Protein AF-A0AAV2K4K3-F1 (afdb_monomer_lite)

pLDDT: mean 80.63, std 10.98, range [34.31, 91.88]

Secondary structure (DSSP, 8-state):
--EE--SEEEESSSEEEEEEEEEEESSSEEEEEEEEEEESS-EEEEEEEEEEESSSEEEEEEEEEEESSSEEEEEEEEEEESSSEEEEEEEEEEESSSEEEEEEEEEEESSSEEEEEEEEEEESSSEEEEEEEEEEESSSEEEEEEEEEEESSSEEEEEEEEEEESSSEEEEEEEEEEESSS-EEEEE-------

Structure (mmCIF, N/CA/C/O backbone):
data_AF-A0AAV2K4K3-F1
#
_entry.id   AF-A0AAV2K4K3-F1
#
loop_
_atom_site.group_PDB
_atom_site.id
_atom_site.type_symbol
_atom_site.label_atom_id
_atom_site.label_alt_id
_atom_site.label_comp_id
_atom_site.label_asym_id
_atom_site.label_entity_id
_atom_site.label_seq_id
_atom_site.pdbx_PDB_ins_code
_atom_site.Cartn_x
_atom_site.Cartn_y
_atom_site.Cartn_z
_atom_site.occupancy
_atom_site.B_iso_or_equiv
_atom_site.auth_seq_id
_atom_site.auth_comp_id
_atom_site.auth_asym_id
_atom_site.auth_atom_id
_atom_site.pdbx_PDB_model_num
ATOM 1 N N . MET A 1 1 ? 28.408 1.928 -20.985 1.00 45.19 1 MET A N 1
ATOM 2 C CA . MET A 1 1 ? 27.219 2.668 -20.496 1.00 45.19 1 MET A CA 1
ATOM 3 C C . MET A 1 1 ? 26.656 3.456 -21.662 1.00 45.19 1 MET A C 1
ATOM 5 O O . MET A 1 1 ? 27.449 4.043 -22.378 1.00 45.19 1 MET A O 1
ATOM 9 N N . LYS A 1 2 ? 25.340 3.437 -21.900 1.00 50.19 2 LYS A N 1
ATOM 10 C CA . LYS A 1 2 ? 24.716 4.281 -22.931 1.00 50.19 2 LYS A CA 1
ATOM 11 C C . LYS A 1 2 ? 24.011 5.439 -22.224 1.00 50.19 2 LYS A C 1
ATOM 13 O O . LYS A 1 2 ? 23.026 5.189 -21.531 1.00 50.19 2 LYS A O 1
ATOM 18 N N . HIS A 1 3 ? 24.560 6.646 -22.345 1.00 52.84 3 HIS A N 1
ATOM 19 C CA . HIS A 1 3 ? 23.847 7.883 -22.036 1.00 52.84 3 HIS A CA 1
ATOM 20 C C . HIS A 1 3 ? 23.012 8.229 -23.266 1.00 52.84 3 HIS A C 1
ATOM 22 O O . HIS A 1 3 ? 23.560 8.403 -24.350 1.00 52.84 3 HIS A O 1
ATOM 28 N N . CYS A 1 4 ? 21.696 8.262 -23.105 1.00 58.41 4 CYS A N 1
ATOM 29 C CA . CYS A 1 4 ? 20.768 8.667 -24.154 1.00 58.41 4 CYS A CA 1
ATOM 30 C C . CYS A 1 4 ? 20.036 9.916 -23.662 1.00 58.41 4 CYS A C 1
ATOM 32 O O . CYS A 1 4 ? 19.605 9.962 -22.506 1.00 58.41 4 CYS A O 1
ATOM 34 N N . SER A 1 5 ? 19.968 10.927 -24.524 1.00 58.75 5 SER A N 1
ATOM 35 C CA . SER A 1 5 ? 19.217 12.161 -24.307 1.00 58.75 5 SER A CA 1
ATOM 36 C C . SER A 1 5 ? 18.308 12.357 -25.512 1.00 58.75 5 SER A C 1
ATOM 38 O O . SER A 1 5 ? 18.627 13.103 -26.436 1.00 58.75 5 SER A O 1
ATOM 40 N N . GLU A 1 6 ? 17.191 11.638 -25.514 1.00 65.00 6 GLU A N 1
ATOM 41 C CA . GLU A 1 6 ? 16.165 11.716 -26.550 1.00 65.00 6 GLU A CA 1
ATOM 42 C C . GLU A 1 6 ? 14.841 12.223 -25.956 1.00 65.00 6 GLU A C 1
ATOM 44 O O . GLU A 1 6 ? 14.615 12.232 -24.743 1.00 65.00 6 GLU A O 1
ATOM 49 N N . ARG A 1 7 ? 13.937 12.711 -26.815 1.00 74.75 7 ARG A N 1
ATOM 50 C CA . ARG A 1 7 ? 12.579 13.077 -26.372 1.00 74.75 7 ARG A CA 1
ATOM 51 C C . ARG A 1 7 ? 11.762 11.836 -25.986 1.00 74.75 7 ARG A C 1
ATOM 53 O O . ARG A 1 7 ? 10.909 11.940 -25.102 1.00 74.75 7 ARG A O 1
ATOM 60 N N . HIS A 1 8 ? 12.023 10.713 -26.654 1.00 80.81 8 HIS A N 1
ATOM 61 C CA . HIS A 1 8 ? 11.354 9.431 -26.476 1.00 80.81 8 HIS A CA 1
ATOM 62 C C . HIS A 1 8 ? 12.359 8.291 -26.654 1.00 80.81 8 HIS A C 1
ATOM 64 O O . HIS A 1 8 ? 12.945 8.189 -27.727 1.00 80.81 8 HIS A O 1
ATOM 70 N N . LEU A 1 9 ? 12.465 7.395 -25.674 1.00 80.19 9 LEU A N 1
ATOM 71 C CA . LEU A 1 9 ? 13.284 6.187 -25.782 1.00 80.19 9 LEU A CA 1
ATOM 72 C C . LEU A 1 9 ? 12.469 4.935 -25.487 1.00 80.19 9 LEU A C 1
ATOM 74 O O . LEU A 1 9 ? 11.701 4.851 -24.525 1.00 80.19 9 LEU A O 1
ATOM 78 N N . GLN A 1 10 ? 12.723 3.901 -26.282 1.00 81.62 10 GLN A N 1
ATOM 79 C CA . GLN A 1 10 ? 12.227 2.555 -26.042 1.00 81.62 10 GLN A CA 1
ATOM 80 C C . GLN A 1 10 ? 13.405 1.618 -25.777 1.00 81.62 10 GLN A C 1
ATOM 82 O O . GLN A 1 10 ? 14.411 1.610 -26.486 1.00 81.62 10 GLN A O 1
ATOM 87 N N . ALA A 1 11 ? 13.317 0.836 -24.703 1.00 74.50 11 ALA A N 1
ATOM 88 C CA . ALA A 1 11 ? 14.375 -0.089 -24.320 1.00 74.50 11 ALA A CA 1
ATOM 89 C C . ALA A 1 11 ? 13.808 -1.432 -23.864 1.00 74.50 11 ALA A C 1
ATOM 91 O O . ALA A 1 11 ? 13.100 -1.515 -22.860 1.00 74.50 11 ALA A O 1
ATOM 92 N N . THR A 1 12 ? 14.199 -2.498 -24.551 1.00 76.56 12 THR A N 1
ATOM 93 C CA . THR A 1 12 ? 13.748 -3.856 -24.229 1.00 76.56 12 THR A CA 1
ATOM 94 C C . THR A 1 12 ? 14.465 -4.417 -22.999 1.00 76.56 12 THR A C 1
ATOM 96 O O . THR A 1 12 ? 13.818 -4.919 -22.085 1.00 76.56 12 THR A O 1
ATOM 99 N N . ALA A 1 13 ? 15.791 -4.277 -22.917 1.00 71.62 13 ALA A N 1
ATOM 100 C CA . ALA A 1 13 ? 16.584 -4.776 -21.795 1.00 71.62 13 ALA A CA 1
ATOM 101 C C . ALA A 1 13 ? 17.820 -3.902 -21.522 1.00 71.62 13 ALA A C 1
ATOM 103 O O . ALA A 1 13 ? 18.285 -3.165 -22.395 1.00 71.62 13 ALA A O 1
ATOM 104 N N . GLY A 1 14 ? 18.369 -4.008 -20.308 1.00 68.38 14 GLY A N 1
ATOM 105 C CA . GLY A 1 14 ? 19.714 -3.526 -19.979 1.00 68.38 14 GLY A CA 1
ATOM 106 C C . GLY A 1 14 ? 19.809 -2.609 -18.759 1.00 68.38 14 GLY A C 1
ATOM 107 O O . GLY A 1 14 ? 18.827 -2.326 -18.071 1.00 68.38 14 GLY A O 1
ATOM 108 N N . ARG A 1 15 ? 21.037 -2.154 -18.484 1.00 66.00 15 ARG A N 1
ATOM 109 C CA . ARG A 1 15 ? 21.336 -1.125 -17.480 1.00 66.00 15 ARG A CA 1
ATOM 110 C C . ARG A 1 15 ? 21.478 0.223 -18.175 1.00 66.00 15 ARG A C 1
ATOM 112 O O . ARG A 1 15 ? 22.314 0.343 -19.070 1.00 66.00 15 ARG A O 1
ATOM 119 N N . LYS A 1 16 ? 20.678 1.219 -17.791 1.00 68.94 16 LYS A N 1
ATOM 120 C CA . LYS A 1 16 ? 20.716 2.550 -18.419 1.00 68.94 16 LYS A CA 1
ATOM 121 C C . LYS A 1 16 ? 20.683 3.682 -17.395 1.00 68.94 16 LYS A C 1
ATOM 123 O O . LYS A 1 16 ? 20.050 3.541 -16.345 1.00 68.94 16 LYS A O 1
ATOM 128 N N . HIS A 1 17 ? 21.348 4.780 -17.756 1.00 74.38 17 HIS A N 1
ATOM 129 C CA . HIS A 1 17 ? 21.209 6.083 -17.123 1.00 74.38 17 HIS A CA 1
ATOM 130 C C . HIS A 1 17 ? 20.621 7.049 -18.156 1.00 74.38 17 HIS A C 1
ATOM 132 O O . HIS A 1 17 ? 21.251 7.290 -19.186 1.00 74.38 17 HIS A O 1
ATOM 138 N N . CYS A 1 18 ? 19.408 7.544 -17.919 1.00 70.06 18 CYS A N 1
ATOM 139 C CA . CYS A 1 18 ? 18.644 8.315 -18.906 1.00 70.06 18 CYS A CA 1
ATOM 140 C C . CYS A 1 18 ? 18.082 9.596 -18.282 1.00 70.06 18 CYS A C 1
ATOM 142 O O . CYS A 1 18 ? 17.710 9.608 -17.106 1.00 70.06 18 CYS A O 1
ATOM 144 N N . SER A 1 19 ? 18.017 10.659 -19.081 1.00 77.94 19 SER A N 1
ATOM 145 C CA . SER A 1 19 ? 17.295 11.888 -18.751 1.00 77.94 19 SER A CA 1
ATOM 146 C C . SER A 1 19 ? 16.459 12.278 -19.957 1.00 77.94 19 SER A C 1
ATOM 148 O O . SER A 1 19 ? 16.986 12.819 -20.925 1.00 77.94 19 SER A O 1
ATOM 150 N N . GLU A 1 20 ? 15.167 11.969 -19.912 1.00 78.06 20 GLU A N 1
ATOM 151 C CA . GLU A 1 20 ? 14.284 12.073 -21.072 1.00 78.06 20 GLU A CA 1
ATOM 152 C C . GLU A 1 20 ? 12.890 12.577 -20.708 1.00 78.06 20 GLU A C 1
ATOM 154 O O . GLU A 1 20 ? 12.475 12.605 -19.548 1.00 78.06 20 GLU A O 1
ATOM 159 N N . ARG A 1 21 ? 12.112 12.980 -21.717 1.00 81.56 21 ARG A N 1
ATOM 160 C CA . ARG A 1 21 ? 10.711 13.341 -21.476 1.00 81.56 21 ARG A CA 1
ATOM 161 C C . ARG A 1 21 ? 9.847 12.089 -21.291 1.00 81.56 21 ARG A C 1
ATOM 163 O O . ARG A 1 21 ? 8.989 12.093 -20.405 1.00 81.56 21 ARG A O 1
ATOM 170 N N . HIS A 1 22 ? 10.072 11.053 -22.100 1.00 83.38 22 HIS A N 1
ATOM 171 C CA . HIS A 1 22 ? 9.290 9.819 -22.097 1.00 83.38 22 HIS A CA 1
ATOM 172 C C . HIS A 1 22 ? 10.174 8.585 -22.297 1.00 83.38 22 HIS A C 1
ATOM 174 O O . HIS A 1 22 ? 10.884 8.498 -23.294 1.00 83.38 22 HIS A O 1
ATOM 180 N N . LEU A 1 23 ? 10.046 7.588 -21.424 1.00 82.00 23 LEU A N 1
ATOM 181 C CA . LEU A 1 23 ? 10.745 6.311 -21.565 1.00 82.00 23 LEU A CA 1
ATOM 182 C C . LEU A 1 23 ? 9.777 5.137 -21.434 1.00 82.00 23 LEU A C 1
ATOM 184 O O . LEU A 1 23 ? 8.951 5.069 -20.519 1.00 82.00 23 LEU A O 1
ATOM 188 N N . GLN A 1 24 ? 9.961 4.147 -22.303 1.00 84.75 24 GLN A N 1
ATOM 189 C CA . GLN A 1 24 ? 9.309 2.848 -22.201 1.00 84.75 24 GLN A CA 1
ATOM 190 C C . GLN A 1 24 ? 10.349 1.742 -22.020 1.00 84.75 24 GLN A C 1
ATOM 192 O O . GLN A 1 24 ? 11.363 1.672 -22.721 1.00 84.75 24 GLN A O 1
ATOM 197 N N . ALA A 1 25 ? 10.119 0.872 -21.037 1.00 80.19 25 ALA A N 1
ATOM 198 C CA . ALA A 1 25 ? 11.090 -0.131 -20.623 1.00 80.19 25 ALA A CA 1
ATOM 199 C C . ALA A 1 25 ? 10.472 -1.502 -20.350 1.00 80.19 25 ALA A C 1
ATOM 201 O O . ALA A 1 25 ? 9.624 -1.631 -19.471 1.00 80.19 25 ALA A O 1
ATOM 202 N N . THR A 1 26 ? 10.966 -2.557 -20.987 1.00 81.56 26 THR A N 1
ATOM 203 C CA . THR A 1 26 ? 10.448 -3.903 -20.696 1.00 81.56 26 THR A CA 1
ATOM 204 C C . THR A 1 26 ? 11.146 -4.524 -19.483 1.00 81.56 26 THR A C 1
ATOM 206 O O . THR A 1 26 ? 10.473 -4.905 -18.526 1.00 81.56 26 THR A O 1
ATOM 209 N N . ALA A 1 27 ? 12.482 -4.567 -19.464 1.00 74.12 27 ALA A N 1
ATOM 210 C CA . ALA A 1 27 ? 13.254 -5.160 -18.371 1.00 74.12 27 ALA A CA 1
ATOM 211 C C . ALA A 1 27 ? 14.555 -4.395 -18.065 1.00 74.12 27 ALA A C 1
ATOM 213 O O . ALA A 1 27 ? 15.133 -3.747 -18.939 1.00 74.12 27 ALA A O 1
ATOM 214 N N . GLY A 1 28 ? 15.057 -4.505 -16.829 1.00 73.75 28 GLY A N 1
ATOM 215 C CA . GLY A 1 28 ? 16.434 -4.118 -16.491 1.00 73.75 28 GLY A CA 1
ATOM 216 C C . GLY A 1 28 ? 16.608 -3.340 -15.188 1.00 73.75 28 GLY A C 1
ATOM 217 O O . GLY A 1 28 ? 15.694 -3.248 -14.366 1.00 73.75 28 GLY A O 1
ATOM 218 N N . MET A 1 29 ? 17.812 -2.791 -14.992 1.00 66.56 29 MET A N 1
ATOM 219 C CA . MET A 1 29 ? 18.088 -1.852 -13.901 1.00 66.56 29 MET A CA 1
ATOM 220 C C . MET A 1 29 ? 18.221 -0.439 -14.447 1.00 66.56 29 MET A C 1
ATOM 222 O O . MET A 1 29 ? 18.995 -0.218 -15.377 1.00 66.56 29 MET A O 1
ATOM 226 N N . LYS A 1 30 ? 17.499 0.523 -13.876 1.00 71.44 30 LYS A N 1
ATOM 227 C CA . LYS A 1 30 ? 17.512 1.898 -14.388 1.00 71.44 30 LYS A CA 1
ATOM 228 C C . LYS A 1 30 ? 17.765 2.923 -13.302 1.00 71.44 30 LYS A C 1
ATOM 230 O O . LYS A 1 30 ? 17.221 2.798 -12.204 1.00 71.44 30 LYS A O 1
ATOM 235 N N . HIS A 1 31 ? 18.563 3.922 -13.668 1.00 79.06 31 HIS A N 1
ATOM 236 C CA . HIS A 1 31 ? 18.661 5.187 -12.964 1.00 79.06 31 HIS A CA 1
ATOM 237 C C . HIS A 1 31 ? 18.180 6.290 -13.914 1.00 79.06 31 HIS A C 1
ATOM 239 O O . HIS A 1 31 ? 18.793 6.502 -14.959 1.00 79.06 31 HIS A O 1
ATOM 245 N N . CYS A 1 32 ? 17.043 6.917 -13.631 1.00 76.12 32 CYS A N 1
ATOM 246 C CA . CYS A 1 32 ? 16.413 7.836 -14.581 1.00 76.12 32 CYS A CA 1
ATOM 247 C C . CYS A 1 32 ? 15.782 9.056 -13.912 1.00 76.12 32 CYS A C 1
ATOM 249 O O . CYS A 1 32 ? 15.331 9.000 -12.766 1.00 76.12 32 CYS A O 1
ATOM 251 N N . SER A 1 33 ? 15.779 10.163 -14.654 1.00 81.50 33 SER A N 1
ATOM 252 C CA . SER A 1 33 ? 15.092 11.405 -14.301 1.00 81.50 33 SER A CA 1
ATOM 253 C C . SER A 1 33 ? 14.226 11.830 -15.477 1.00 81.50 33 SER A C 1
ATOM 255 O O . SER A 1 33 ? 14.746 12.291 -16.492 1.00 81.50 33 SER A O 1
ATOM 257 N N . GLU A 1 34 ? 12.915 11.617 -15.378 1.00 81.75 34 GLU A N 1
ATOM 258 C CA . GLU A 1 34 ? 12.023 11.703 -16.538 1.00 81.75 34 GLU A CA 1
ATOM 259 C C . GLU A 1 34 ? 10.673 12.331 -16.206 1.00 81.75 34 GLU A C 1
ATOM 261 O O . GLU A 1 34 ? 10.210 12.336 -15.065 1.00 81.75 34 GLU A O 1
ATOM 266 N N . ARG A 1 35 ? 9.978 12.865 -17.216 1.00 83.94 35 ARG A N 1
ATOM 267 C CA . ARG A 1 35 ? 8.596 13.315 -16.990 1.00 83.94 35 ARG A CA 1
ATOM 268 C C . ARG A 1 35 ? 7.643 12.118 -16.899 1.00 83.94 35 ARG A C 1
ATOM 270 O O . ARG A 1 35 ? 6.761 12.130 -16.039 1.00 83.94 35 ARG A O 1
ATOM 277 N N . HIS A 1 36 ? 7.814 11.119 -17.764 1.00 85.56 36 HIS A N 1
ATOM 278 C CA . HIS A 1 36 ? 6.967 9.929 -17.817 1.00 85.56 36 HIS A CA 1
ATOM 279 C C . HIS A 1 36 ? 7.787 8.658 -18.058 1.00 85.56 36 HIS A C 1
ATOM 281 O O . HIS A 1 36 ? 8.453 8.556 -19.088 1.00 85.56 36 HIS A O 1
ATOM 287 N N . LEU A 1 37 ? 7.632 7.661 -17.187 1.00 84.88 37 LEU A N 1
ATOM 288 C CA . LEU A 1 37 ? 8.189 6.324 -17.386 1.00 84.88 37 LEU A CA 1
ATOM 289 C C . LEU A 1 37 ? 7.093 5.265 -17.340 1.00 84.88 37 LEU A C 1
ATOM 291 O O . LEU A 1 37 ? 6.289 5.190 -16.408 1.00 84.88 37 LEU A O 1
ATOM 295 N N . GLN A 1 38 ? 7.139 4.356 -18.304 1.00 86.88 38 GLN A N 1
ATOM 296 C CA . GLN A 1 38 ? 6.403 3.102 -18.264 1.00 86.88 38 GLN A CA 1
ATOM 297 C C . GLN A 1 38 ? 7.383 1.935 -18.202 1.00 86.88 38 GLN A C 1
ATOM 299 O O . GLN A 1 38 ? 8.324 1.855 -18.995 1.00 86.88 38 GLN A O 1
ATOM 304 N N . ALA A 1 39 ? 7.175 0.997 -17.272 1.00 83.31 39 ALA A N 1
ATOM 305 C CA . ALA A 1 39 ? 7.922 -0.252 -17.324 1.00 83.31 39 ALA A CA 1
ATOM 306 C C . ALA A 1 39 ? 7.198 -1.513 -16.901 1.00 83.31 39 ALA A C 1
ATOM 308 O O . ALA A 1 39 ? 6.335 -1.511 -16.031 1.00 83.31 39 ALA A O 1
ATOM 309 N N . THR A 1 40 ? 7.667 -2.627 -17.440 1.00 84.69 40 THR A N 1
ATOM 310 C CA . THR A 1 40 ? 7.094 -3.935 -17.141 1.00 84.69 40 THR A CA 1
ATOM 311 C C . THR A 1 40 ? 7.786 -4.587 -15.946 1.00 84.69 40 THR A C 1
ATOM 313 O O . THR A 1 40 ? 7.120 -4.900 -14.962 1.00 84.69 40 THR A O 1
ATOM 316 N N . ALA A 1 41 ? 9.112 -4.739 -15.968 1.00 78.88 41 ALA A N 1
ATOM 317 C CA . ALA A 1 41 ? 9.858 -5.415 -14.906 1.00 78.88 41 ALA A CA 1
ATOM 318 C C . ALA A 1 41 ? 11.213 -4.753 -14.615 1.00 78.88 41 ALA A C 1
ATOM 320 O O . ALA A 1 41 ? 11.834 -4.160 -15.497 1.00 78.88 41 ALA A O 1
ATOM 321 N N . GLY A 1 42 ? 11.711 -4.886 -13.381 1.00 78.88 42 GLY A N 1
ATOM 322 C CA . GLY A 1 42 ? 13.105 -4.550 -13.073 1.00 78.88 42 GLY A CA 1
ATOM 323 C C . GLY A 1 42 ? 13.379 -3.969 -11.690 1.00 78.88 42 GLY A C 1
ATOM 324 O O . GLY A 1 42 ? 12.529 -3.978 -10.797 1.00 78.88 42 GLY A O 1
ATOM 325 N N . ARG A 1 43 ? 14.603 -3.460 -11.519 1.00 75.19 43 ARG A N 1
ATOM 326 C CA . ARG A 1 43 ? 15.011 -2.668 -10.350 1.00 75.19 43 ARG A CA 1
ATOM 327 C C . ARG A 1 43 ? 15.180 -1.215 -10.769 1.00 75.19 43 ARG A C 1
ATOM 329 O O . ARG A 1 43 ? 15.843 -0.946 -11.767 1.00 75.19 43 ARG A O 1
ATOM 336 N N . LYS A 1 44 ? 14.593 -0.277 -10.035 1.00 76.00 44 LYS A N 1
ATOM 337 C CA . LYS A 1 44 ? 14.607 1.132 -10.436 1.00 76.00 44 LYS A CA 1
ATOM 338 C C . LYS A 1 44 ? 15.015 2.061 -9.315 1.00 76.00 44 LYS A C 1
ATOM 340 O O . LYS A 1 44 ? 14.575 1.873 -8.181 1.00 76.00 44 LYS A O 1
ATOM 345 N N . HIS A 1 45 ? 15.791 3.067 -9.694 1.00 82.88 45 HIS A N 1
ATOM 346 C CA . HIS A 1 45 ? 16.034 4.267 -8.920 1.00 82.88 45 HIS A CA 1
ATOM 347 C C . HIS A 1 45 ? 15.648 5.476 -9.781 1.00 82.88 45 HIS A C 1
ATOM 349 O O . HIS A 1 45 ? 16.324 5.759 -10.768 1.00 82.88 45 HIS A O 1
ATOM 355 N N . CYS A 1 46 ? 14.529 6.132 -9.487 1.00 80.25 46 CYS A N 1
ATOM 356 C CA . CYS A 1 46 ? 13.976 7.147 -10.385 1.00 80.25 46 CYS A CA 1
ATOM 357 C C . CYS A 1 46 ? 13.416 8.379 -9.674 1.00 80.25 46 CYS A C 1
ATOM 359 O O . CYS A 1 46 ? 12.945 8.304 -8.538 1.00 80.25 46 CYS A O 1
ATOM 361 N N . SER A 1 47 ? 13.483 9.514 -10.371 1.00 84.62 47 SER A N 1
ATOM 362 C CA . SER A 1 47 ? 12.850 10.776 -9.982 1.00 84.62 47 SER A CA 1
ATOM 363 C C . SER A 1 47 ? 11.981 11.262 -11.132 1.00 84.62 47 SER A C 1
ATOM 365 O O . SER A 1 47 ? 12.499 11.655 -12.179 1.00 84.62 47 SER A O 1
ATOM 367 N N . GLU A 1 48 ? 10.660 11.160 -10.984 1.00 84.56 48 GLU A N 1
ATOM 368 C CA . GLU A 1 48 ? 9.748 11.315 -12.118 1.00 84.56 48 GLU A CA 1
ATOM 369 C C . GLU A 1 48 ? 8.460 12.046 -11.769 1.00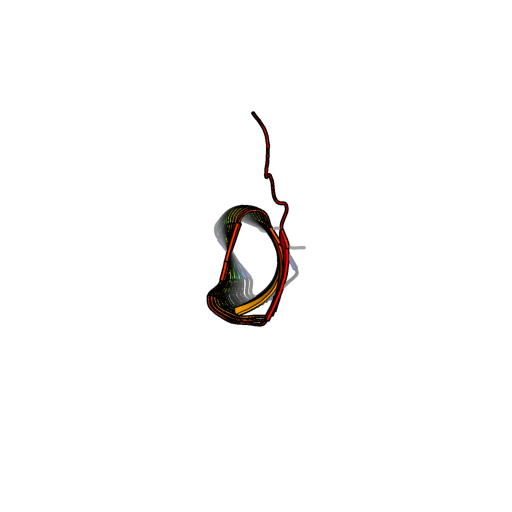 84.56 48 GLU A C 1
ATOM 371 O O . GLU A 1 48 ? 7.974 12.034 -10.640 1.00 84.56 48 GLU A O 1
ATOM 376 N N . ARG A 1 49 ? 7.828 12.677 -12.762 1.00 86.06 49 ARG A N 1
ATOM 377 C CA . ARG A 1 49 ? 6.482 13.221 -12.532 1.00 86.06 49 ARG A CA 1
ATOM 378 C C . ARG A 1 49 ? 5.439 12.099 -12.500 1.00 86.06 49 ARG A C 1
ATOM 380 O O . ARG A 1 49 ? 4.528 12.155 -11.672 1.00 86.06 49 ARG A O 1
ATOM 387 N N . HIS A 1 50 ? 5.559 11.118 -13.392 1.00 88.31 50 HIS A N 1
ATOM 388 C CA . HIS A 1 50 ? 4.625 10.003 -13.517 1.00 88.31 50 HIS A CA 1
ATOM 389 C C . HIS A 1 50 ? 5.357 8.690 -13.812 1.00 88.31 50 HIS A C 1
ATO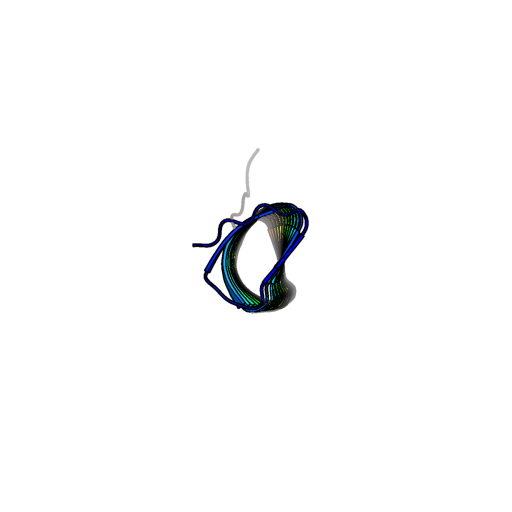M 391 O O . HIS A 1 50 ? 5.981 8.574 -14.867 1.00 88.31 50 HIS A O 1
ATOM 397 N N . LEU A 1 51 ? 5.173 7.683 -12.956 1.00 87.25 51 LEU A N 1
ATOM 398 C CA . LEU A 1 51 ? 5.630 6.317 -13.210 1.00 87.25 51 LEU A CA 1
ATOM 399 C C . LEU A 1 51 ? 4.456 5.347 -13.246 1.00 87.25 51 LEU A C 1
ATOM 401 O O . LEU A 1 51 ? 3.629 5.270 -12.334 1.00 87.25 51 LEU A O 1
ATOM 405 N N . GLN A 1 52 ? 4.469 4.486 -14.253 1.00 89.00 52 GLN A N 1
ATOM 406 C CA . GLN A 1 52 ? 3.680 3.267 -14.280 1.00 89.00 52 GLN A CA 1
ATOM 407 C C . GLN A 1 52 ? 4.628 2.071 -14.280 1.00 89.00 52 GLN A C 1
ATOM 409 O O . GLN A 1 52 ? 5.543 1.993 -15.104 1.00 89.00 52 GLN A O 1
ATOM 414 N N . ALA A 1 53 ? 4.440 1.106 -13.369 1.00 85.31 53 ALA A N 1
ATOM 415 C CA . ALA A 1 53 ? 5.066 -0.193 -13.604 1.00 85.31 53 ALA A CA 1
ATOM 416 C C . ALA A 1 53 ? 4.316 -1.422 -13.124 1.00 85.31 53 ALA A C 1
ATOM 418 O O . ALA A 1 53 ? 3.633 -1.406 -12.105 1.00 85.31 53 ALA A O 1
ATOM 419 N N . THR A 1 54 ? 4.561 -2.529 -13.807 1.00 87.25 54 THR A N 1
ATOM 420 C CA . THR A 1 54 ? 3.887 -3.792 -13.523 1.00 87.25 54 THR A CA 1
ATOM 421 C C . THR A 1 54 ? 4.548 -4.546 -12.369 1.00 87.25 54 THR A C 1
ATOM 423 O O . THR A 1 54 ? 3.868 -4.880 -11.401 1.00 87.25 54 THR A O 1
ATOM 426 N N . ALA A 1 55 ? 5.863 -4.769 -12.409 1.00 82.31 55 ALA A N 1
ATOM 427 C CA . ALA A 1 55 ? 6.570 -5.570 -11.410 1.00 82.31 55 ALA A CA 1
ATOM 428 C C . ALA A 1 55 ? 7.963 -5.021 -11.071 1.00 82.31 55 ALA A C 1
ATOM 430 O O . ALA A 1 55 ? 8.613 -4.370 -11.891 1.00 82.31 55 ALA A O 1
ATOM 431 N N . GLY A 1 56 ? 8.452 -5.331 -9.864 1.00 80.94 56 GLY A N 1
ATOM 432 C CA . GLY A 1 56 ? 9.868 -5.168 -9.527 1.00 80.94 56 GLY A CA 1
ATOM 433 C C . GLY A 1 56 ? 10.179 -4.567 -8.158 1.00 80.94 56 GLY A C 1
ATOM 434 O O . GLY A 1 56 ? 9.336 -4.522 -7.259 1.00 80.94 56 GLY A O 1
ATOM 435 N N . MET A 1 57 ? 11.427 -4.124 -8.004 1.00 75.38 57 MET A N 1
ATOM 436 C CA . MET A 1 57 ? 11.886 -3.351 -6.848 1.00 75.38 57 MET A CA 1
ATOM 437 C C . MET A 1 57 ? 12.061 -1.891 -7.243 1.00 75.38 57 MET A C 1
ATOM 439 O O . MET A 1 57 ? 12.687 -1.602 -8.262 1.00 75.38 57 MET A O 1
ATOM 443 N N . LYS A 1 58 ? 11.535 -0.976 -6.433 1.00 78.38 58 LYS A N 1
ATOM 444 C CA . LYS A 1 58 ? 11.589 0.455 -6.734 1.00 78.38 58 LYS A CA 1
ATOM 445 C C . LYS A 1 58 ? 12.086 1.266 -5.554 1.00 78.38 58 LYS A C 1
ATOM 447 O O . LYS A 1 58 ? 11.629 1.048 -4.431 1.00 78.38 58 LYS A O 1
ATOM 452 N N . HIS A 1 59 ? 12.962 2.209 -5.865 1.00 85.12 59 HIS A N 1
ATOM 453 C CA . HIS A 1 59 ? 13.288 3.355 -5.043 1.00 85.12 59 HIS A CA 1
ATOM 454 C C . HIS A 1 59 ? 12.949 4.612 -5.848 1.00 85.12 59 HIS A C 1
ATOM 456 O O . HIS A 1 59 ? 13.587 4.862 -6.870 1.00 85.12 59 HIS A O 1
ATOM 462 N N . CYS A 1 60 ? 11.904 5.344 -5.471 1.00 82.56 60 CYS A N 1
ATOM 463 C CA . CYS A 1 60 ? 11.400 6.429 -6.313 1.00 82.56 60 CYS A CA 1
ATOM 464 C C . CYS A 1 60 ? 10.919 7.658 -5.541 1.00 82.56 60 CYS A C 1
ATOM 466 O O . CYS A 1 60 ? 10.440 7.556 -4.410 1.00 82.56 60 CYS A O 1
ATOM 468 N N . SER A 1 61 ? 11.070 8.820 -6.176 1.00 86.88 61 SER A N 1
ATOM 469 C CA . SER A 1 61 ? 10.514 10.099 -5.730 1.00 86.88 61 SER A CA 1
ATOM 470 C C . SER A 1 61 ? 9.660 10.675 -6.847 1.00 86.88 61 SER A C 1
ATOM 472 O O . SER A 1 61 ? 10.186 11.034 -7.903 1.00 86.88 61 SER A O 1
ATOM 474 N N . GLU A 1 62 ? 8.338 10.683 -6.665 1.00 87.44 62 GLU A N 1
ATOM 475 C CA . GLU A 1 62 ? 7.426 10.944 -7.779 1.00 87.44 62 GLU A CA 1
ATOM 476 C C . GLU A 1 62 ? 6.179 11.726 -7.394 1.00 87.44 62 GLU A C 1
ATOM 478 O O . GLU A 1 62 ? 5.679 11.671 -6.274 1.00 87.44 62 GLU A O 1
ATOM 483 N N . ARG A 1 63 ? 5.588 12.447 -8.351 1.00 87.75 63 ARG A N 1
ATOM 484 C CA . ARG A 1 63 ? 4.274 13.053 -8.091 1.00 87.75 63 ARG A CA 1
ATOM 485 C C . ARG A 1 63 ? 3.169 11.993 -8.108 1.00 87.75 63 ARG A C 1
ATOM 487 O O . ARG A 1 63 ? 2.256 12.067 -7.283 1.00 87.75 63 ARG A O 1
ATOM 494 N N . HIS A 1 64 ? 3.235 11.048 -9.043 1.00 90.06 64 HIS A N 1
ATOM 495 C CA . HIS A 1 64 ? 2.235 9.999 -9.215 1.00 90.06 64 HIS A CA 1
ATOM 496 C C . HIS A 1 64 ? 2.880 8.659 -9.572 1.00 90.06 64 HIS A C 1
ATOM 498 O O . HIS A 1 64 ? 3.504 8.553 -10.629 1.00 90.06 64 HIS A O 1
ATOM 504 N N . LEU A 1 65 ? 2.608 7.630 -8.768 1.00 89.12 65 LEU A N 1
ATOM 505 C CA . LEU A 1 65 ? 2.982 6.253 -9.070 1.00 89.12 65 LEU A CA 1
ATOM 506 C C . LEU A 1 65 ? 1.756 5.355 -9.184 1.00 89.12 65 LEU A C 1
ATOM 508 O O . LEU A 1 65 ? 0.912 5.273 -8.287 1.00 89.12 65 LEU A O 1
ATOM 512 N N . GLN A 1 66 ? 1.738 4.555 -10.240 1.00 90.69 66 GLN A N 1
ATOM 513 C CA . GLN A 1 66 ? 0.890 3.380 -10.344 1.00 90.69 66 GLN A CA 1
ATOM 514 C C . GLN A 1 66 ? 1.760 2.124 -10.394 1.00 90.69 66 GLN A C 1
ATOM 516 O O . GLN A 1 66 ? 2.715 2.032 -11.176 1.00 90.69 66 GLN A O 1
ATOM 521 N N . ALA A 1 67 ? 1.456 1.120 -9.564 1.00 86.56 67 ALA A N 1
ATOM 522 C CA . ALA A 1 67 ? 2.040 -0.196 -9.798 1.00 86.56 67 ALA A CA 1
ATOM 523 C C . ALA A 1 67 ? 1.170 -1.395 -9.461 1.00 86.56 67 ALA A C 1
ATOM 525 O O . ALA A 1 67 ? 0.372 -1.371 -8.531 1.00 86.56 67 ALA A O 1
ATOM 526 N N . THR A 1 68 ? 1.431 -2.496 -10.149 1.00 88.88 68 THR A N 1
ATOM 527 C CA . THR A 1 68 ? 0.680 -3.732 -9.937 1.00 88.88 68 THR A CA 1
ATOM 528 C C . THR A 1 68 ? 1.283 -4.564 -8.807 1.00 88.88 68 THR A C 1
ATOM 530 O O . THR A 1 68 ? 0.587 -4.881 -7.845 1.00 88.88 68 THR A O 1
ATOM 533 N N . ALA A 1 69 ? 2.580 -4.872 -8.860 1.00 84.38 69 ALA A N 1
ATOM 534 C CA . ALA A 1 69 ? 3.237 -5.752 -7.897 1.00 84.38 69 ALA A CA 1
ATOM 535 C C . ALA A 1 69 ? 4.666 -5.306 -7.555 1.00 84.38 69 ALA A C 1
ATOM 537 O O . ALA A 1 69 ? 5.339 -4.639 -8.342 1.00 84.38 69 ALA A O 1
ATOM 538 N N . GLY A 1 70 ? 5.157 -5.724 -6.383 1.00 83.94 70 GLY A N 1
ATOM 539 C CA . GLY A 1 70 ? 6.584 -5.656 -6.061 1.00 83.94 70 GLY A CA 1
ATOM 540 C C . GLY A 1 70 ? 6.934 -5.158 -4.662 1.00 83.94 70 GLY A C 1
ATOM 541 O O . GLY A 1 70 ? 6.118 -5.174 -3.737 1.00 83.94 70 GLY A O 1
ATOM 542 N N . ARG A 1 71 ? 8.193 -4.741 -4.507 1.00 81.81 71 ARG A N 1
ATOM 543 C CA . ARG A 1 71 ? 8.708 -4.095 -3.293 1.00 81.81 71 ARG A CA 1
ATOM 544 C C . ARG A 1 71 ? 9.001 -2.634 -3.592 1.00 81.81 71 ARG A C 1
ATOM 546 O O . ARG A 1 71 ? 9.663 -2.340 -4.586 1.00 81.81 71 ARG A O 1
ATOM 553 N N . LYS A 1 72 ? 8.525 -1.735 -2.740 1.00 81.94 72 LYS A N 1
ATOM 554 C CA . LYS A 1 72 ? 8.661 -0.297 -2.959 1.00 81.94 72 LYS A CA 1
ATOM 555 C C . LYS A 1 72 ? 9.222 0.414 -1.746 1.00 81.94 72 LYS A C 1
ATOM 557 O O . LYS A 1 72 ? 8.789 0.136 -0.627 1.00 81.94 72 LYS A O 1
ATOM 562 N N . HIS A 1 73 ? 10.119 1.344 -2.027 1.00 87.25 73 HIS A N 1
ATOM 563 C CA . HIS A 1 73 ? 10.532 2.412 -1.142 1.00 87.25 73 HIS A CA 1
ATOM 564 C C . HIS A 1 73 ? 10.283 3.736 -1.872 1.00 87.25 73 HIS A C 1
ATOM 566 O O . HIS A 1 73 ? 10.953 4.006 -2.867 1.00 87.25 73 HIS A O 1
ATOM 572 N N . CYS A 1 74 ? 9.277 4.508 -1.466 1.00 85.00 74 CYS A N 1
ATOM 573 C CA . CYS A 1 74 ? 8.848 5.667 -2.248 1.00 85.00 74 CYS A CA 1
ATOM 574 C C . CYS A 1 74 ? 8.443 6.886 -1.417 1.00 85.00 74 CYS A C 1
ATOM 576 O O . CYS A 1 74 ? 7.979 6.762 -0.283 1.00 85.00 74 CYS A O 1
ATOM 578 N N . SER A 1 75 ? 8.636 8.065 -2.007 1.00 88.50 75 SER A N 1
ATOM 579 C CA . SER A 1 75 ? 8.157 9.350 -1.495 1.00 88.50 75 SER A CA 1
ATOM 580 C C . SER A 1 75 ? 7.332 10.026 -2.578 1.00 88.50 75 SER A C 1
ATOM 582 O O . SER A 1 75 ? 7.874 10.391 -3.625 1.00 88.50 75 SER A O 1
ATOM 584 N N . GLU A 1 76 ? 6.014 10.109 -2.385 1.00 88.88 76 GLU A N 1
ATOM 585 C CA . GLU A 1 76 ? 5.114 10.476 -3.479 1.00 88.88 76 GLU A CA 1
ATOM 586 C C . GLU A 1 76 ? 3.915 11.304 -3.047 1.00 88.88 76 GLU A C 1
ATOM 588 O O . GLU A 1 76 ? 3.415 11.211 -1.931 1.00 88.88 76 GLU A O 1
ATOM 593 N N . ARG A 1 77 ? 3.362 12.112 -3.955 1.00 88.94 77 ARG A N 1
ATOM 594 C CA . ARG A 1 77 ? 2.089 12.780 -3.640 1.00 88.94 77 ARG A CA 1
ATOM 595 C C . ARG A 1 77 ? 0.922 11.791 -3.693 1.00 88.94 77 ARG A C 1
ATOM 597 O O . ARG A 1 77 ? 0.025 11.872 -2.853 1.00 88.94 77 ARG A O 1
ATOM 604 N N . HIS A 1 78 ? 0.918 10.900 -4.680 1.00 91.19 78 HIS A N 1
ATOM 605 C CA . HIS A 1 78 ? -0.147 9.926 -4.892 1.00 91.19 78 HIS A CA 1
ATOM 606 C C . HIS A 1 78 ? 0.416 8.575 -5.328 1.00 91.19 78 HIS A C 1
ATOM 608 O O . HIS A 1 78 ? 1.025 8.490 -6.396 1.00 91.19 78 HIS A O 1
ATOM 614 N N . LEU A 1 79 ? 0.086 7.525 -4.579 1.00 90.38 79 LEU A N 1
ATOM 615 C CA . LEU A 1 79 ? 0.381 6.150 -4.958 1.00 90.38 79 LEU A CA 1
ATOM 616 C C . LEU A 1 79 ? -0.891 5.319 -5.077 1.00 90.38 79 LEU A C 1
ATOM 618 O O . LEU A 1 79 ? -1.697 5.201 -4.151 1.00 90.38 79 LEU A O 1
ATOM 622 N N . GLN A 1 80 ? -0.985 4.600 -6.186 1.00 91.69 80 GLN A N 1
ATOM 623 C CA . GLN A 1 80 ? -1.890 3.474 -6.342 1.00 91.69 80 GLN A CA 1
ATOM 624 C C . GLN A 1 80 ? -1.076 2.190 -6.491 1.00 91.69 80 GLN A C 1
ATOM 626 O O . GLN A 1 80 ? -0.179 2.091 -7.336 1.00 91.69 80 GLN A O 1
ATOM 631 N N . ALA A 1 81 ? -1.367 1.165 -5.682 1.00 87.62 81 ALA A N 1
ATOM 632 C CA . ALA A 1 81 ? -0.837 -0.155 -6.011 1.00 87.62 81 ALA A CA 1
ATOM 633 C C . ALA A 1 81 ? -1.693 -1.343 -5.608 1.00 87.62 81 ALA A C 1
ATOM 635 O O 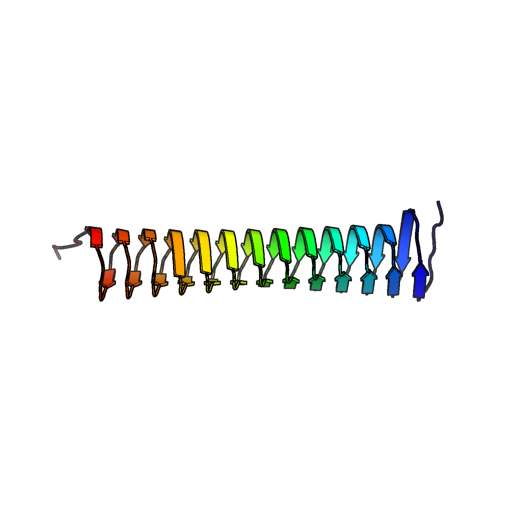. ALA A 1 81 ? -2.274 -1.362 -4.528 1.00 87.62 81 ALA A O 1
ATOM 636 N N . THR A 1 82 ? -1.656 -2.383 -6.429 1.00 89.56 82 THR A N 1
ATOM 637 C CA . THR A 1 82 ? -2.492 -3.568 -6.239 1.00 89.56 82 THR A CA 1
ATOM 638 C C . THR A 1 82 ? -1.929 -4.499 -5.170 1.00 89.56 82 THR A C 1
ATOM 640 O O . THR A 1 82 ? -2.627 -4.812 -4.210 1.00 89.56 82 THR A O 1
ATOM 643 N N . ALA A 1 83 ? -0.662 -4.904 -5.273 1.00 85.12 83 ALA A N 1
ATOM 644 C CA . ALA A 1 83 ? -0.056 -5.880 -4.371 1.00 85.12 83 ALA A CA 1
ATOM 645 C C . ALA A 1 83 ? 1.397 -5.541 -4.012 1.00 85.12 83 ALA A C 1
ATOM 647 O O . ALA A 1 83 ? 2.106 -4.861 -4.756 1.00 85.12 83 ALA A O 1
ATOM 648 N N . GLY A 1 84 ? 1.866 -6.067 -2.876 1.00 85.56 84 GLY A N 1
ATOM 649 C CA . GLY A 1 84 ? 3.295 -6.115 -2.563 1.00 85.56 84 GLY A CA 1
ATOM 650 C C . GLY A 1 84 ? 3.688 -5.672 -1.157 1.00 85.56 84 GLY A C 1
ATOM 651 O O . GLY A 1 84 ? 2.884 -5.680 -0.222 1.00 85.56 84 GLY A O 1
ATOM 652 N N . ARG A 1 85 ? 4.968 -5.323 -1.005 1.00 83.44 85 ARG A N 1
ATOM 653 C CA . ARG A 1 85 ? 5.528 -4.750 0.228 1.00 83.44 85 ARG A CA 1
ATOM 654 C C . ARG A 1 85 ? 5.887 -3.292 -0.012 1.00 83.44 85 ARG A C 1
ATOM 656 O O . ARG A 1 85 ? 6.589 -2.999 -0.978 1.00 83.44 85 ARG A O 1
ATOM 663 N N . LYS A 1 86 ? 5.420 -2.402 0.855 1.00 84.44 86 LYS A N 1
ATOM 664 C CA . LYS A 1 86 ? 5.603 -0.960 0.694 1.00 84.44 86 LYS A CA 1
ATOM 665 C C . LYS A 1 86 ? 6.221 -0.347 1.939 1.00 84.44 86 LYS A C 1
ATOM 667 O O . LYS A 1 86 ? 5.772 -0.651 3.045 1.00 84.44 86 LYS A O 1
ATOM 672 N N . HIS A 1 87 ? 7.205 0.506 1.711 1.00 88.50 87 HIS A N 1
ATOM 673 C CA . HIS A 1 87 ? 7.688 1.499 2.648 1.00 88.50 87 HIS A CA 1
ATOM 674 C C . HIS A 1 87 ? 7.512 2.867 1.985 1.00 88.50 87 HIS A C 1
ATOM 676 O O . HIS A 1 87 ? 8.171 3.128 0.979 1.00 88.50 87 HIS A O 1
ATOM 682 N N . CYS A 1 88 ? 6.577 3.686 2.459 1.00 86.31 88 CYS A N 1
ATOM 683 C CA . CYS A 1 88 ? 6.209 4.906 1.744 1.00 86.31 88 CYS A CA 1
ATOM 684 C C . CYS A 1 88 ? 5.891 6.103 2.642 1.00 86.31 88 CYS A C 1
ATOM 686 O O . CYS A 1 88 ? 5.430 5.948 3.773 1.00 86.31 88 CYS A O 1
ATOM 688 N N . SER A 1 89 ? 6.159 7.296 2.114 1.00 89.31 89 SER A N 1
ATOM 689 C CA . SER A 1 89 ? 5.759 8.579 2.693 1.00 89.31 89 SER A CA 1
ATOM 690 C C . SER A 1 89 ? 4.968 9.351 1.651 1.00 89.31 89 SER A C 1
ATOM 692 O O . SER A 1 89 ? 5.520 9.716 0.609 1.00 89.31 89 SER A O 1
ATOM 694 N N . GLU A 1 90 ? 3.662 9.519 1.869 1.00 90.00 90 GLU A N 1
ATOM 695 C CA . GLU A 1 90 ? 2.780 10.002 0.808 1.00 90.00 90 GLU A CA 1
ATOM 696 C C . GLU A 1 90 ? 1.624 10.866 1.290 1.00 90.00 90 GLU A C 1
ATOM 698 O O . GLU A 1 90 ? 1.152 10.770 2.418 1.00 90.00 90 GLU A O 1
ATOM 703 N N . ARG A 1 91 ? 1.079 11.714 0.415 1.00 89.31 91 ARG A N 1
ATOM 704 C CA . ARG A 1 91 ? -0.162 12.419 0.771 1.00 89.31 91 ARG A CA 1
ATOM 705 C C . ARG A 1 91 ? -1.373 11.487 0.678 1.00 89.31 91 ARG A C 1
ATOM 707 O O . ARG A 1 91 ? -2.269 11.581 1.517 1.00 89.31 91 ARG A O 1
ATOM 714 N N . HIS A 1 92 ? -1.415 10.633 -0.342 1.00 91.44 92 HIS A N 1
ATOM 715 C CA . HIS A 1 92 ? -2.530 9.726 -0.596 1.00 91.44 92 HIS A CA 1
ATOM 716 C C . HIS A 1 92 ? -2.047 8.361 -1.092 1.00 91.44 92 HIS A C 1
ATOM 718 O O . HIS A 1 92 ? -1.472 8.286 -2.180 1.00 91.44 92 HIS A O 1
ATOM 724 N N . LEU A 1 93 ? -2.412 7.298 -0.372 1.00 91.12 93 LEU A N 1
ATOM 725 C CA . LEU A 1 93 ? -2.213 5.919 -0.809 1.00 91.12 93 LEU A CA 1
ATOM 726 C C . LEU A 1 93 ? -3.537 5.197 -0.999 1.00 91.12 93 LEU A C 1
ATOM 728 O O . LEU A 1 93 ? -4.384 5.118 -0.106 1.00 91.12 93 LEU A O 1
ATOM 732 N N . GLN A 1 94 ? -3.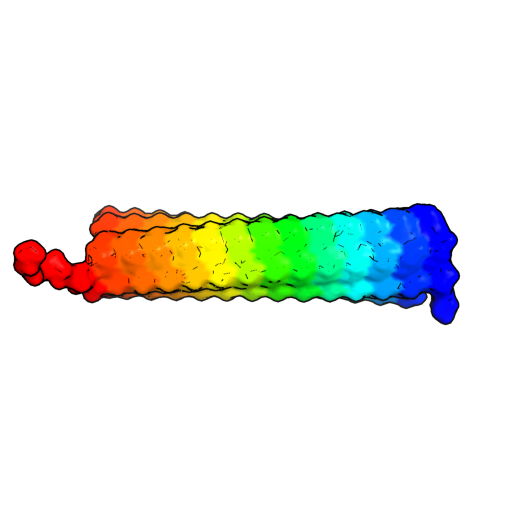645 4.519 -2.132 1.00 91.88 94 GLN A N 1
ATOM 733 C CA . GLN A 1 94 ? -4.628 3.475 -2.350 1.00 91.88 94 GLN A CA 1
ATOM 734 C C . GLN A 1 94 ? -3.915 2.137 -2.546 1.00 91.88 94 GLN A C 1
ATOM 736 O O . GLN A 1 94 ? -2.981 2.008 -3.348 1.00 91.88 94 GLN A O 1
ATOM 741 N N . ALA A 1 95 ? -4.334 1.098 -1.816 1.00 88.12 95 ALA A N 1
ATOM 742 C CA . ALA A 1 95 ? -3.880 -0.246 -2.159 1.00 88.12 95 ALA A CA 1
ATOM 743 C C . ALA A 1 95 ? -4.872 -1.365 -1.909 1.00 88.12 95 ALA A C 1
ATOM 745 O O . ALA A 1 95 ? -5.603 -1.358 -0.928 1.00 88.12 95 ALA A O 1
ATOM 746 N N . THR A 1 96 ? -4.778 -2.401 -2.726 1.00 90.00 96 THR A N 1
ATOM 747 C CA . THR A 1 96 ? -5.663 -3.556 -2.599 1.00 90.00 96 THR A CA 1
ATOM 748 C C . THR A 1 96 ? -5.139 -4.546 -1.563 1.00 90.00 96 THR A C 1
ATOM 750 O O . THR A 1 96 ? -5.843 -4.863 -0.610 1.00 90.00 96 THR A O 1
ATOM 753 N N . ALA A 1 97 ? -3.889 -4.997 -1.686 1.00 85.31 97 ALA A N 1
ATOM 754 C CA . ALA A 1 97 ? -3.327 -6.043 -0.837 1.00 85.31 97 ALA A CA 1
ATOM 755 C C . ALA A 1 97 ? -1.858 -5.795 -0.468 1.00 85.31 97 ALA A C 1
ATOM 757 O O . ALA A 1 97 ? -1.109 -5.126 -1.184 1.00 85.31 97 ALA A O 1
ATOM 758 N N . GLY A 1 98 ? -1.418 -6.401 0.639 1.00 86.69 98 GLY A N 1
ATOM 759 C CA . GLY A 1 98 ? 0.005 -6.565 0.937 1.00 86.69 98 GLY A CA 1
ATOM 760 C C . GLY A 1 98 ? 0.437 -6.180 2.348 1.00 86.69 98 GLY A C 1
ATOM 761 O O . GLY A 1 98 ? -0.348 -6.191 3.297 1.00 86.69 98 GLY A O 1
ATOM 762 N N . ARG A 1 99 ? 1.733 -5.890 2.491 1.00 84.44 99 ARG A N 1
ATOM 763 C CA . ARG A 1 99 ? 2.333 -5.407 3.742 1.00 84.44 99 ARG A CA 1
ATOM 764 C C . ARG A 1 99 ? 2.769 -3.963 3.570 1.00 84.44 99 ARG A C 1
ATOM 766 O O . ARG A 1 99 ? 3.453 -3.656 2.595 1.00 84.44 99 ARG A O 1
ATOM 773 N N . LYS A 1 100 ? 2.392 -3.105 4.509 1.00 85.06 100 LYS A N 1
ATOM 774 C CA . LYS A 1 100 ? 2.661 -1.671 4.432 1.00 85.06 100 LYS A CA 1
ATOM 775 C C . LYS A 1 100 ? 3.328 -1.162 5.694 1.00 85.06 100 LYS A C 1
ATOM 777 O O . LYS A 1 100 ? 2.888 -1.506 6.791 1.00 85.06 100 LYS A O 1
ATOM 782 N N . HIS A 1 101 ? 4.335 -0.332 5.485 1.00 89.12 101 HIS A N 1
ATOM 783 C CA . HIS A 1 101 ? 4.883 0.584 6.461 1.00 89.12 101 HIS A CA 1
ATOM 784 C C . HIS A 1 101 ? 4.774 1.990 5.866 1.00 89.12 101 HIS A C 1
ATOM 786 O O . HIS A 1 101 ? 5.437 2.264 4.866 1.00 89.12 101 HIS A O 1
ATOM 792 N N . CYS A 1 102 ? 3.884 2.831 6.386 1.00 86.94 102 CYS A N 1
ATOM 793 C CA . CYS A 1 102 ? 3.566 4.099 5.732 1.00 86.94 102 CYS A CA 1
ATOM 794 C C . CYS A 1 102 ? 3.335 5.270 6.689 1.00 86.94 102 CYS A C 1
ATOM 796 O O . CYS A 1 102 ? 2.885 5.089 7.820 1.00 86.94 102 CYS A O 1
ATOM 798 N N . SER A 1 103 ? 3.666 6.468 6.210 1.00 89.69 103 SER A N 1
ATOM 799 C CA . SER A 1 103 ? 3.346 7.745 6.852 1.00 89.69 103 SER A CA 1
ATOM 800 C C . SER A 1 103 ? 2.587 8.607 5.858 1.00 89.69 103 SER A C 1
ATOM 802 O O . SER A 1 103 ? 3.151 8.997 4.832 1.00 89.69 103 SER A O 1
ATOM 804 N N . GLU A 1 104 ? 1.292 8.823 6.096 1.00 90.25 104 GLU A N 1
ATOM 805 C CA . GLU A 1 104 ? 0.426 9.402 5.070 1.00 90.25 104 GLU A CA 1
ATOM 806 C C . GLU A 1 104 ? -0.684 10.291 5.605 1.00 90.25 104 GLU A C 1
ATOM 808 O O . GLU A 1 104 ? -1.180 10.137 6.716 1.00 90.25 104 GLU A O 1
ATOM 813 N N . ARG A 1 105 ? -1.166 11.232 4.790 1.00 89.44 105 ARG A N 1
ATOM 814 C CA . ARG A 1 105 ? -2.360 11.991 5.191 1.00 89.44 105 ARG A CA 1
ATOM 815 C C . ARG A 1 105 ? -3.623 11.136 5.066 1.00 89.44 105 ARG A C 1
ATOM 817 O O . ARG A 1 105 ? -4.502 11.230 5.924 1.00 89.44 105 ARG A O 1
ATOM 824 N N . HIS A 1 106 ? -3.729 10.353 3.997 1.00 91.31 106 HIS A N 1
ATOM 825 C CA . HIS A 1 106 ? -4.894 9.523 3.717 1.00 91.31 106 HIS A CA 1
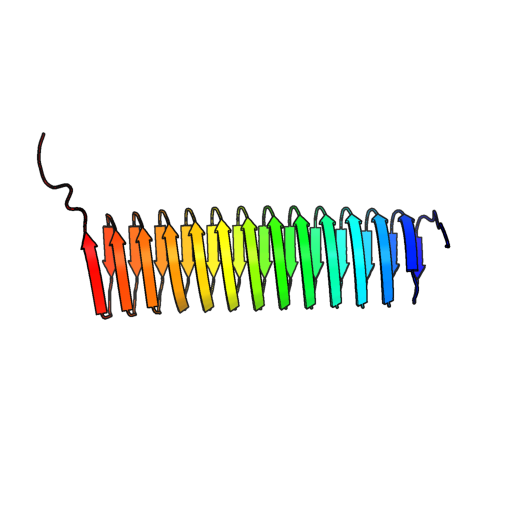ATOM 826 C C . HIS A 1 106 ? -4.483 8.166 3.157 1.00 91.31 106 HIS A C 1
ATOM 828 O O . HIS A 1 106 ? -3.890 8.110 2.077 1.00 91.31 106 HIS A O 1
ATOM 834 N N . LEU A 1 107 ? -4.926 7.097 3.814 1.00 91.25 107 LEU A N 1
ATOM 835 C CA . LEU A 1 107 ? -4.779 5.740 3.311 1.00 91.25 107 LEU A CA 1
ATOM 836 C C . LEU A 1 107 ? -6.128 5.054 3.140 1.00 91.25 107 LEU A C 1
ATOM 838 O O . LEU A 1 107 ? -6.929 4.923 4.068 1.00 91.25 107 LEU A O 1
ATOM 842 N N . GLN A 1 108 ? -6.307 4.460 1.967 1.00 91.88 108 GLN A N 1
ATOM 843 C CA . GLN A 1 108 ? -7.342 3.474 1.714 1.00 91.88 108 GLN A CA 1
ATOM 844 C C . GLN A 1 108 ? -6.695 2.120 1.427 1.00 91.88 108 GLN A C 1
ATOM 846 O O . GLN A 1 108 ? -5.816 1.993 0.564 1.00 91.88 108 GLN A O 1
ATOM 851 N N . ALA A 1 109 ? -7.106 1.065 2.141 1.00 88.31 109 ALA A N 1
ATOM 852 C CA . ALA A 1 109 ? -6.729 -0.275 1.701 1.00 88.31 109 ALA A CA 1
ATOM 853 C C . ALA A 1 109 ? -7.730 -1.384 1.978 1.00 88.31 109 ALA A C 1
ATOM 855 O O . ALA A 1 109 ? -8.298 -1.453 3.062 1.00 88.31 109 ALA A O 1
ATOM 856 N N . THR A 1 110 ? -7.821 -2.326 1.048 1.00 90.00 110 THR A N 1
ATOM 857 C CA . THR A 1 110 ? -8.766 -3.439 1.143 1.00 90.00 110 THR A CA 1
ATOM 858 C C . THR A 1 110 ? -8.285 -4.511 2.118 1.00 90.00 110 THR A C 1
ATOM 860 O O . THR A 1 110 ? -8.991 -4.830 3.068 1.00 90.00 110 THR A O 1
ATOM 863 N N . ALA A 1 111 ? -7.071 -5.037 1.945 1.00 85.31 111 ALA A N 1
ATOM 864 C CA . ALA A 1 111 ? -6.560 -6.153 2.736 1.00 85.31 111 ALA A CA 1
ATOM 865 C C . ALA A 1 111 ? -5.073 -6.008 3.089 1.00 85.31 111 ALA A C 1
ATOM 867 O O . ALA A 1 111 ? -4.292 -5.382 2.368 1.00 85.31 111 ALA A O 1
ATOM 868 N N . GLY A 1 112 ? -4.654 -6.650 4.186 1.00 87.00 112 GLY A N 1
ATOM 869 C CA . GLY A 1 112 ? -3.237 -6.894 4.458 1.00 87.00 112 GLY A CA 1
ATOM 870 C C . GLY A 1 112 ? -2.772 -6.637 5.887 1.00 87.00 112 GLY A C 1
ATOM 871 O O . GLY A 1 112 ? -3.550 -6.657 6.840 1.00 87.00 112 GLY A O 1
ATOM 872 N N . ARG A 1 113 ? -1.459 -6.436 6.035 1.00 84.69 113 ARG A N 1
ATOM 873 C CA . ARG A 1 113 ? -0.825 -6.044 7.302 1.00 84.69 113 ARG A CA 1
ATOM 874 C C . ARG A 1 113 ? -0.317 -4.615 7.192 1.00 84.69 113 ARG A C 1
ATOM 876 O O . ARG A 1 113 ? 0.398 -4.310 6.237 1.00 84.69 113 ARG A O 1
ATOM 883 N N . LYS A 1 114 ? -0.671 -3.770 8.153 1.00 85.19 114 LYS A N 1
ATOM 884 C CA . LYS A 1 114 ? -0.337 -2.345 8.138 1.00 85.19 114 LYS A CA 1
ATOM 885 C C . LYS A 1 114 ? 0.380 -1.941 9.415 1.00 85.19 114 LYS A C 1
ATOM 887 O O . LYS A 1 114 ? -0.064 -2.319 10.499 1.00 85.19 114 LYS A O 1
ATOM 892 N N . HIS A 1 115 ? 1.448 -1.178 9.242 1.00 88.94 115 HIS A N 1
ATOM 893 C CA . HIS A 1 115 ? 2.069 -0.361 10.265 1.00 88.94 115 HIS A CA 1
ATOM 894 C C . HIS A 1 115 ? 2.053 1.083 9.759 1.00 88.94 115 HIS A C 1
ATOM 896 O O . HIS A 1 115 ? 2.736 1.372 8.776 1.00 88.94 115 HIS A O 1
ATOM 902 N N . CYS A 1 116 ? 1.218 1.947 10.330 1.00 86.69 116 CYS A N 1
ATOM 903 C CA . CYS A 1 116 ? 0.973 3.262 9.743 1.00 86.69 116 CYS A CA 1
ATOM 904 C C . CYS A 1 116 ? 0.810 4.396 10.756 1.00 86.69 116 CYS A C 1
ATOM 906 O O . CYS A 1 116 ? 0.353 4.187 11.879 1.00 86.69 116 CYS A O 1
ATOM 908 N N . SER A 1 117 ? 1.209 5.596 10.334 1.00 89.50 117 SER A N 1
ATOM 909 C CA . SER A 1 117 ? 0.960 6.858 11.033 1.00 89.50 117 SER A CA 1
ATOM 910 C C . SER A 1 117 ? 0.240 7.800 10.083 1.00 89.50 117 SER A C 1
ATOM 912 O O . SER A 1 117 ? 0.814 8.200 9.064 1.00 89.50 117 SER A O 1
ATOM 914 N N . GLU A 1 118 ? -1.039 8.075 10.344 1.00 89.94 118 GLU A N 1
ATOM 915 C CA . GLU A 1 118 ? -1.885 8.730 9.349 1.00 89.94 118 GLU A CA 1
ATOM 916 C C . GLU A 1 118 ? -2.942 9.656 9.933 1.00 89.94 118 GLU A C 1
ATOM 918 O O . GLU A 1 118 ? -3.424 9.490 11.048 1.00 89.94 118 GLU A O 1
ATOM 923 N N . ARG A 1 119 ? -3.391 10.648 9.159 1.00 88.50 119 ARG A N 1
ATOM 924 C CA . ARG A 1 119 ? -4.541 11.451 9.605 1.00 88.50 119 ARG A CA 1
ATOM 925 C C . ARG A 1 119 ? -5.851 10.674 9.449 1.00 88.50 119 ARG A C 1
ATOM 927 O O . ARG A 1 119 ? -6.721 10.782 10.312 1.00 88.50 119 ARG A O 1
ATOM 934 N N . HIS A 1 120 ? -6.001 9.938 8.351 1.00 90.50 120 HIS A N 1
ATOM 935 C CA . HIS A 1 120 ? -7.213 9.186 8.041 1.00 90.50 120 HIS A CA 1
ATOM 936 C C . HIS A 1 120 ? -6.886 7.833 7.410 1.00 90.50 120 HIS A C 1
ATOM 938 O O . HIS A 1 120 ? -6.319 7.796 6.316 1.00 90.50 120 HIS A O 1
ATOM 944 N N . LEU A 1 121 ? -7.371 6.757 8.026 1.00 90.50 121 LEU A N 1
ATOM 945 C CA . LEU A 1 121 ? -7.299 5.409 7.473 1.00 90.50 121 LEU A CA 1
ATOM 946 C C . LEU A 1 121 ? -8.686 4.817 7.272 1.00 90.50 121 LEU A C 1
ATOM 948 O O . LEU A 1 121 ? -9.489 4.681 8.198 1.00 90.50 121 LEU A O 1
ATOM 952 N N . GLN A 1 122 ? -8.905 4.306 6.069 1.00 91.44 122 GLN A N 1
ATOM 953 C CA . GLN A 1 122 ? -10.000 3.401 5.770 1.00 91.44 122 GLN A CA 1
ATOM 954 C C . GLN A 1 122 ? -9.445 2.015 5.434 1.00 91.44 122 GLN A C 1
ATOM 956 O O . GLN A 1 122 ? -8.541 1.859 4.600 1.00 91.44 122 GLN A O 1
ATOM 961 N N . ALA A 1 123 ? -9.969 0.965 6.073 1.00 87.81 123 ALA A N 1
ATOM 962 C CA . ALA A 1 123 ? -9.671 -0.385 5.605 1.00 87.81 123 ALA A CA 1
ATOM 963 C C . ALA A 1 123 ? -10.780 -1.407 5.772 1.00 87.81 123 ALA A C 1
ATOM 965 O O . ALA A 1 123 ? -11.455 -1.439 6.793 1.00 87.81 123 ALA A O 1
ATOM 966 N N . THR A 1 124 ? -10.849 -2.338 4.832 1.00 89.50 124 THR A N 1
ATOM 967 C CA . THR A 1 124 ? -11.847 -3.405 4.876 1.00 89.50 124 THR A CA 1
ATOM 968 C C . THR A 1 124 ? -11.412 -4.537 5.804 1.00 89.50 124 THR A C 1
ATOM 970 O O . THR A 1 124 ? -12.127 -4.863 6.745 1.00 89.50 124 THR A O 1
ATOM 973 N N . ALA A 1 125 ? -10.223 -5.108 5.603 1.00 84.50 125 ALA A N 1
ATOM 974 C CA . ALA A 1 125 ? -9.759 -6.279 6.342 1.00 84.50 125 ALA A CA 1
ATOM 975 C C . ALA A 1 125 ? -8.262 -6.222 6.682 1.00 84.50 125 ALA A C 1
ATOM 977 O O . ALA A 1 125 ? -7.459 -5.606 5.976 1.00 84.50 125 ALA A O 1
ATOM 978 N N . GLY A 1 126 ? -7.861 -6.930 7.744 1.00 86.50 126 GLY A N 1
ATOM 979 C CA . GLY A 1 126 ? -6.454 -7.253 7.984 1.00 86.50 126 GLY A CA 1
ATOM 980 C C . GLY A 1 126 ? -5.967 -7.114 9.422 1.00 86.50 126 GLY A C 1
ATOM 981 O O . GLY A 1 126 ? -6.736 -7.153 10.380 1.00 86.50 126 GLY A O 1
ATOM 982 N N . ARG A 1 127 ? -4.645 -6.986 9.570 1.00 83.12 127 ARG A N 1
ATOM 983 C CA . ARG A 1 127 ? -3.987 -6.697 10.853 1.00 83.12 127 ARG A CA 1
ATOM 984 C C . ARG A 1 127 ? -3.404 -5.293 10.816 1.00 83.12 127 ARG A C 1
ATOM 986 O O . ARG A 1 127 ? -2.690 -4.969 9.865 1.00 83.12 127 ARG A O 1
ATOM 993 N N . LYS A 1 128 ? -3.697 -4.492 11.833 1.00 83.44 128 LYS A N 1
ATOM 994 C CA . LYS A 1 128 ? -3.298 -3.086 11.894 1.00 83.44 128 LYS A CA 1
ATOM 995 C C . LYS A 1 128 ? -2.532 -2.790 13.173 1.00 83.44 128 LYS A C 1
ATOM 997 O O . LYS A 1 128 ? -2.968 -3.206 14.246 1.00 83.44 128 LYS A O 1
ATOM 1002 N N . HIS A 1 129 ? -1.436 -2.066 13.012 1.00 88.00 129 HIS A N 1
ATOM 1003 C CA . HIS A 1 129 ? -0.753 -1.339 14.063 1.00 88.00 129 HIS A CA 1
ATOM 1004 C C . HIS A 1 129 ? -0.687 0.126 13.626 1.00 88.00 129 HIS A C 1
ATOM 1006 O O . HIS A 1 129 ? 0.009 0.423 12.653 1.00 88.00 129 HIS A O 1
ATOM 1012 N N . CYS A 1 130 ? -1.467 1.009 14.243 1.00 85.81 130 CYS A N 1
ATOM 1013 C CA . CYS A 1 130 ? -1.639 2.363 13.721 1.00 85.81 130 CYS A CA 1
ATOM 1014 C C . CYS A 1 130 ? -1.731 3.453 14.790 1.00 85.81 130 CYS A C 1
ATOM 1016 O O . CYS A 1 130 ? -2.183 3.212 15.908 1.00 85.81 130 CYS A O 1
ATOM 1018 N N . SER A 1 131 ? -1.277 4.650 14.420 1.00 88.62 131 SER A N 1
ATOM 1019 C CA . SER A 1 131 ? -1.452 5.888 15.183 1.00 88.62 131 SER A CA 1
ATOM 1020 C C . SER A 1 131 ? -2.125 6.911 14.285 1.00 88.62 131 SER A C 1
ATOM 1022 O O . SER A 1 131 ? -1.541 7.318 13.275 1.00 88.62 131 SER A O 1
ATOM 1024 N N . GLU A 1 132 ? -3.382 7.250 14.577 1.00 88.75 132 GLU A N 1
ATOM 1025 C CA . GLU A 1 132 ? -4.203 7.993 13.623 1.00 88.75 132 GLU A CA 1
ATOM 1026 C C . GLU A 1 132 ? -5.193 8.959 14.254 1.00 88.75 132 GLU A C 1
ATOM 1028 O O . GLU A 1 132 ? -5.666 8.784 15.370 1.00 88.75 132 GLU A O 1
ATOM 1033 N N . ARG A 1 133 ? -5.598 9.997 13.518 1.00 86.94 133 ARG A N 1
ATOM 1034 C CA . ARG A 1 133 ? -6.697 10.845 14.007 1.00 86.94 133 ARG A CA 1
ATOM 1035 C C . ARG A 1 133 ? -8.051 10.152 13.839 1.00 86.94 133 ARG A C 1
ATOM 1037 O O . ARG A 1 133 ? -8.905 10.276 14.717 1.00 86.94 133 ARG A O 1
ATOM 1044 N N . HIS A 1 134 ? -8.255 9.468 12.716 1.00 88.56 134 HIS A N 1
ATOM 1045 C CA . HIS A 1 134 ? -9.511 8.799 12.390 1.00 88.56 134 HIS A CA 1
ATOM 1046 C C . HIS A 1 134 ? -9.271 7.457 11.698 1.00 88.56 134 HIS A C 1
ATOM 1048 O O . HIS A 1 134 ? -8.714 7.432 10.597 1.00 88.56 134 HIS A O 1
ATOM 1054 N N . LEU A 1 135 ? -9.819 6.390 12.275 1.00 88.88 135 LEU A N 1
ATOM 1055 C CA . LEU A 1 135 ? -9.834 5.060 11.678 1.00 88.88 135 LEU A CA 1
ATOM 1056 C C . LEU A 1 135 ? -11.254 4.580 11.431 1.00 88.88 135 LEU A C 1
ATOM 1058 O O . LEU A 1 135 ? -12.085 4.480 12.336 1.00 88.88 135 LEU A O 1
ATOM 1062 N N . GLN A 1 136 ? -11.486 4.134 10.205 1.00 90.00 136 GLN A N 1
ATOM 1063 C CA . GLN A 1 136 ? -12.636 3.320 9.857 1.00 90.00 136 GLN A CA 1
ATOM 1064 C C . GLN A 1 136 ? -12.161 1.927 9.444 1.00 90.00 136 GLN A C 1
ATOM 1066 O O . GLN A 1 136 ? -11.303 1.768 8.564 1.00 90.00 136 GLN A O 1
ATOM 1071 N N . ALA A 1 137 ? -12.699 0.875 10.070 1.00 86.38 137 ALA A N 1
ATOM 1072 C CA . ALA A 1 137 ? -12.463 -0.465 9.542 1.00 86.38 137 ALA A CA 1
ATOM 1073 C C . ALA A 1 137 ? -13.558 -1.493 9.761 1.00 86.38 137 ALA A C 1
ATOM 1075 O O . ALA A 1 137 ? -14.041 -1.655 10.877 1.00 86.38 137 ALA A O 1
ATOM 1076 N N . THR A 1 138 ? -13.804 -2.294 8.730 1.00 88.19 138 THR A N 1
ATOM 1077 C CA . THR A 1 138 ? -14.844 -3.322 8.739 1.00 88.19 138 THR A CA 1
ATOM 1078 C C . THR A 1 138 ? -14.445 -4.538 9.574 1.00 88.19 138 THR A C 1
ATOM 1080 O O . THR A 1 138 ? -15.158 -4.888 10.506 1.00 88.19 138 THR A O 1
ATOM 1083 N N . ALA A 1 139 ? -13.295 -5.162 9.309 1.00 83.31 139 ALA A N 1
ATOM 1084 C CA . ALA A 1 139 ? -12.886 -6.401 9.970 1.00 83.31 139 ALA A CA 1
ATOM 1085 C C . ALA A 1 139 ? -11.384 -6.446 10.286 1.00 83.31 139 ALA A C 1
ATOM 1087 O O . ALA A 1 139 ? -10.557 -5.852 9.588 1.00 83.31 139 ALA A O 1
ATOM 1088 N N . GLY A 1 140 ? -11.008 -7.206 11.321 1.00 84.81 140 GLY A N 1
ATOM 1089 C CA . GLY A 1 140 ? -9.612 -7.587 11.546 1.00 84.81 140 GLY A CA 1
ATOM 1090 C C . GLY A 1 140 ? -9.120 -7.533 12.989 1.00 84.81 140 GLY A C 1
ATOM 1091 O O . GLY A 1 140 ? -9.896 -7.491 13.940 1.00 84.81 140 GLY A O 1
ATOM 1092 N N . ARG A 1 141 ? -7.794 -7.555 13.149 1.00 80.31 141 ARG A N 1
ATOM 1093 C CA . ARG A 1 141 ? -7.123 -7.355 14.444 1.00 80.31 141 ARG A CA 1
ATOM 1094 C C . ARG A 1 141 ? -6.464 -5.984 14.468 1.00 80.31 141 ARG A C 1
ATOM 1096 O O . ARG A 1 141 ? -5.746 -5.652 13.523 1.00 80.31 141 ARG A O 1
ATOM 1103 N N . LYS A 1 142 ? -6.699 -5.216 15.528 1.00 80.56 142 LYS A N 1
ATOM 1104 C CA . LYS A 1 142 ? -6.248 -3.827 15.641 1.00 80.56 142 LYS A CA 1
ATOM 1105 C C . LYS A 1 142 ? -5.460 -3.611 16.924 1.00 80.56 142 LYS A C 1
ATOM 1107 O O . LYS A 1 142 ? -5.910 -4.038 17.986 1.00 80.56 142 LYS A O 1
ATOM 1112 N N . HIS A 1 143 ? -4.324 -2.947 16.780 1.00 86.00 143 HIS A N 1
ATOM 1113 C CA . HIS A 1 143 ? -3.588 -2.308 17.855 1.00 86.00 143 HIS A CA 1
ATOM 1114 C C . HIS A 1 143 ? -3.440 -0.830 17.486 1.00 86.00 143 HIS A C 1
ATOM 1116 O O . HIS A 1 143 ? -2.720 -0.525 16.534 1.00 86.00 143 HIS A O 1
ATOM 1122 N N . CYS A 1 144 ? -4.185 0.061 18.136 1.00 83.00 144 CYS A N 1
ATOM 1123 C CA . CYS A 1 144 ? -4.301 1.444 17.674 1.00 83.00 144 CYS A CA 1
ATOM 1124 C C . CYS A 1 144 ? -4.316 2.490 18.792 1.00 83.00 144 CYS A C 1
ATOM 1126 O O . CYS A 1 144 ? -4.770 2.226 19.904 1.00 83.00 144 CYS A O 1
ATOM 1128 N N . SER A 1 145 ? -3.796 3.676 18.475 1.00 85.94 145 SER A N 1
ATOM 1129 C CA . SER A 1 145 ? -3.898 4.887 19.294 1.00 85.94 145 SER A CA 1
ATOM 1130 C C . SER A 1 145 ? -4.523 5.986 18.451 1.00 85.94 145 SER A C 1
ATOM 1132 O O . SER A 1 145 ? -3.920 6.408 17.458 1.00 85.94 145 SER A O 1
ATOM 1134 N N . GLU A 1 146 ? -5.763 6.374 18.761 1.00 86.38 146 GLU A N 1
ATOM 1135 C CA . GLU A 1 146 ? -6.537 7.213 17.846 1.00 86.38 146 GLU A CA 1
ATOM 1136 C C . GLU A 1 146 ? -7.490 8.184 18.525 1.00 86.38 146 GLU A C 1
ATOM 1138 O O . GLU A 1 146 ? -7.989 7.958 19.619 1.00 86.38 146 GLU A O 1
ATOM 1143 N N . ARG A 1 147 ? -7.835 9.289 17.859 1.00 84.25 147 ARG A N 1
ATOM 1144 C CA . ARG A 1 147 ? -8.884 10.164 18.407 1.00 84.25 147 ARG A CA 1
ATOM 1145 C C . ARG A 1 147 ? -10.276 9.552 18.221 1.00 84.25 147 ARG A C 1
ATOM 1147 O O . ARG A 1 147 ? -11.109 9.667 19.118 1.00 84.25 147 ARG A O 1
ATOM 1154 N N . HIS A 1 148 ? -10.532 8.943 17.065 1.00 85.38 148 HIS A N 1
ATOM 1155 C CA . HIS A 1 148 ? -11.826 8.354 16.730 1.00 85.38 148 HIS A CA 1
ATOM 1156 C C . HIS A 1 148 ? -11.663 7.029 15.982 1.00 85.38 148 HIS A C 1
ATOM 1158 O O . HIS A 1 148 ? -11.119 7.022 14.874 1.00 85.38 148 HIS A O 1
ATOM 1164 N N . LEU A 1 149 ? -12.251 5.961 16.522 1.00 86.25 149 LEU A N 1
ATOM 1165 C CA . LEU A 1 149 ? -12.352 4.662 15.861 1.00 86.25 149 LEU A CA 1
ATOM 1166 C C . LEU A 1 149 ? -13.803 4.290 15.589 1.00 86.25 149 LEU A C 1
ATOM 1168 O O . LEU A 1 149 ? -14.627 4.185 16.499 1.00 86.25 149 LEU A O 1
ATOM 1172 N N . GLN A 1 150 ? -14.083 3.955 14.333 1.00 87.75 150 GLN A N 1
ATOM 1173 C CA . GLN A 1 150 ? -15.301 3.267 13.931 1.00 87.75 150 GLN A CA 1
ATOM 1174 C C . GLN A 1 150 ? -14.975 1.876 13.388 1.00 87.75 150 GLN A C 1
ATOM 1176 O O . GLN A 1 150 ? -14.131 1.699 12.498 1.00 87.75 150 GLN A O 1
ATOM 1181 N N . ALA A 1 151 ? -15.632 0.849 13.931 1.00 84.44 151 ALA A N 1
ATOM 1182 C CA . ALA A 1 151 ? -15.233 -0.513 13.624 1.00 84.44 151 ALA A CA 1
ATOM 1183 C C . ALA A 1 151 ? -16.317 -1.585 13.759 1.00 84.44 151 ALA A C 1
ATOM 1185 O O . ALA A 1 151 ? -16.744 -1.887 14.873 1.00 84.44 151 ALA A O 1
ATOM 1186 N N . THR A 1 152 ? -16.643 -2.258 12.654 1.00 86.06 152 THR A N 1
ATOM 1187 C CA . THR A 1 152 ? -17.741 -3.234 12.593 1.00 86.06 152 THR A CA 1
ATOM 1188 C C . THR A 1 152 ? -17.429 -4.533 13.340 1.00 86.06 152 THR A C 1
ATOM 1190 O O . THR A 1 152 ? -18.177 -4.899 14.236 1.00 86.06 152 THR A O 1
ATOM 1193 N N . ALA A 1 153 ? -16.318 -5.214 13.045 1.00 80.00 153 ALA A N 1
ATOM 1194 C CA . ALA A 1 153 ? -15.994 -6.520 13.623 1.00 80.00 153 ALA A CA 1
ATOM 1195 C C . ALA A 1 153 ? -14.497 -6.689 13.934 1.00 80.00 153 ALA A C 1
ATOM 1197 O O . ALA A 1 153 ? -13.631 -6.093 13.287 1.00 80.00 153 ALA A O 1
ATOM 1198 N N . GLY A 1 154 ? -14.181 -7.553 14.906 1.00 81.75 154 GLY A N 1
ATOM 1199 C CA . GLY A 1 154 ? -12.822 -8.057 15.124 1.00 81.75 154 GLY A CA 1
ATOM 1200 C C . GLY A 1 154 ? -12.293 -7.965 16.554 1.00 81.75 154 GLY A C 1
ATOM 1201 O O . GLY A 1 154 ? -13.044 -7.810 17.512 1.00 81.75 154 GLY A O 1
ATOM 1202 N N . MET A 1 155 ? -10.975 -8.094 16.703 1.00 72.44 155 MET A N 1
ATOM 1203 C CA . MET A 1 155 ? -10.289 -7.960 17.994 1.00 72.44 155 MET A CA 1
ATOM 1204 C C . MET A 1 155 ? -9.574 -6.617 18.076 1.00 72.44 155 MET A C 1
ATOM 1206 O O . MET A 1 155 ? -8.882 -6.240 17.125 1.00 72.44 155 MET A O 1
ATOM 1210 N N . LYS A 1 156 ? -9.714 -5.926 19.206 1.00 76.69 156 LYS A N 1
ATOM 1211 C CA . LYS A 1 156 ? -9.205 -4.565 19.389 1.00 76.69 156 LYS A CA 1
ATOM 1212 C C . LYS A 1 156 ? -8.396 -4.456 20.672 1.00 76.69 156 LYS A C 1
ATOM 1214 O O . LYS A 1 156 ? -8.863 -4.903 21.718 1.00 76.69 156 LYS A O 1
ATOM 1219 N N . HIS A 1 157 ? -7.220 -3.857 20.550 1.00 82.44 157 HIS A N 1
ATOM 1220 C CA . HIS A 1 157 ? -6.438 -3.315 21.647 1.00 82.44 157 HIS A CA 1
ATOM 1221 C C . HIS A 1 157 ? -6.199 -1.834 21.341 1.00 82.44 157 HIS A C 1
ATOM 1223 O O . HIS A 1 157 ? -5.462 -1.533 20.401 1.00 82.44 157 HIS A O 1
ATOM 1229 N N . CYS A 1 158 ? -6.886 -0.924 22.029 1.00 79.06 158 CYS A N 1
ATOM 1230 C CA . CYS A 1 158 ? -6.911 0.475 21.606 1.00 79.06 158 CYS A CA 1
ATOM 1231 C C . CYS A 1 158 ? -6.909 1.490 22.751 1.00 79.06 158 CYS A C 1
ATOM 1233 O O . CYS A 1 158 ? -7.446 1.225 23.823 1.00 79.06 158 CYS A O 1
ATOM 1235 N N . SER A 1 159 ? -6.299 2.648 22.493 1.00 83.06 159 SER A N 1
ATOM 1236 C CA . SER A 1 159 ? -6.354 3.841 23.347 1.00 83.06 159 SER A CA 1
ATOM 1237 C C . SER A 1 159 ? -6.957 4.983 22.544 1.00 83.06 159 SER A C 1
ATOM 1239 O O . SER A 1 159 ? -6.357 5.421 21.556 1.00 83.06 159 SER A O 1
ATOM 1241 N N . GLU A 1 160 ? -8.179 5.394 22.884 1.00 82.25 160 GLU A N 1
ATOM 1242 C CA . GLU A 1 160 ? -8.958 6.273 22.018 1.00 82.25 160 GLU A CA 1
ATOM 1243 C C . GLU A 1 160 ? -9.827 7.280 22.755 1.00 82.25 160 GLU A C 1
ATOM 1245 O O . GLU A 1 160 ? -10.354 7.012 23.825 1.00 82.25 160 GLU A O 1
ATOM 1250 N N . ARG A 1 161 ? -10.073 8.455 22.164 1.00 81.19 161 ARG A N 1
ATOM 1251 C CA . ARG A 1 161 ? -11.049 9.381 22.768 1.00 81.19 161 ARG A CA 1
ATOM 1252 C C . ARG A 1 161 ? -12.486 8.895 22.553 1.00 81.19 161 ARG A C 1
ATOM 1254 O O . ARG A 1 161 ? -13.302 8.992 23.467 1.00 81.19 161 ARG A O 1
ATOM 1261 N N . HIS A 1 162 ? -12.794 8.403 21.354 1.00 80.81 162 HIS A N 1
ATOM 1262 C CA . HIS A 1 162 ? -14.127 7.927 20.990 1.00 80.81 162 HIS A CA 1
ATOM 1263 C C . HIS A 1 162 ? -14.057 6.607 20.221 1.00 80.81 162 HIS A C 1
ATOM 1265 O O . HIS A 1 162 ? -13.462 6.554 19.141 1.00 80.81 162 HIS A O 1
ATOM 1271 N N . LEU A 1 163 ? -14.758 5.592 20.725 1.00 82.50 163 LEU A N 1
ATOM 1272 C CA . LEU A 1 163 ? -14.846 4.267 20.120 1.00 82.50 163 LEU A CA 1
ATOM 1273 C C . LEU A 1 163 ? -16.298 3.906 19.783 1.00 82.50 163 LEU A C 1
ATOM 1275 O O . LEU A 1 163 ? -17.136 3.751 20.670 1.00 82.50 163 LEU A O 1
ATOM 1279 N N . GLN A 1 164 ? -16.581 3.676 18.498 1.00 85.12 164 GLN A N 1
ATOM 1280 C CA . GLN A 1 164 ? -17.834 3.089 18.019 1.00 85.12 164 GLN A CA 1
ATOM 1281 C C . GLN A 1 164 ? -17.597 1.695 17.430 1.00 85.12 164 GLN A C 1
ATOM 1283 O O . GLN A 1 164 ? -16.762 1.490 16.539 1.00 85.12 164 GLN A O 1
ATOM 1288 N N . ALA A 1 165 ? -18.335 0.697 17.922 1.00 82.12 165 ALA A N 1
ATOM 1289 C CA . ALA A 1 165 ? -18.027 -0.690 17.610 1.00 82.12 165 ALA A CA 1
ATOM 1290 C C . ALA A 1 165 ? -19.214 -1.663 17.639 1.00 82.12 165 ALA A C 1
ATOM 1292 O O . ALA A 1 165 ? -19.745 -1.941 18.712 1.00 82.12 165 ALA A O 1
ATOM 1293 N N . THR A 1 166 ? -19.516 -2.305 16.509 1.00 83.44 166 THR A N 1
ATOM 1294 C CA . THR A 1 166 ? -20.669 -3.217 16.392 1.00 83.44 166 THR A CA 1
ATOM 1295 C C . THR A 1 166 ? -20.437 -4.573 17.066 1.00 83.44 166 THR A C 1
ATOM 1297 O O . THR A 1 166 ? -21.208 -4.938 17.942 1.00 83.44 166 THR A O 1
ATOM 1300 N N . ALA A 1 167 ? -19.369 -5.303 16.727 1.00 74.75 167 ALA A N 1
ATOM 1301 C CA . ALA A 1 167 ? -19.105 -6.659 17.219 1.00 74.75 167 ALA A CA 1
ATOM 1302 C C . ALA A 1 167 ? -17.613 -6.916 17.515 1.00 74.75 167 ALA A C 1
ATOM 1304 O O . ALA A 1 167 ? -16.721 -6.278 16.943 1.00 74.75 167 ALA A O 1
ATOM 1305 N N . GLY A 1 168 ? -17.332 -7.890 18.390 1.00 77.06 168 GLY A N 1
ATOM 1306 C CA . GLY A 1 168 ? -15.986 -8.438 18.609 1.00 77.06 168 GLY A CA 1
ATOM 1307 C C . GLY A 1 168 ? -15.446 -8.337 20.040 1.00 77.06 168 GLY A C 1
ATOM 1308 O O . GLY A 1 168 ? -16.180 -8.028 20.973 1.00 77.06 168 GLY A O 1
ATOM 1309 N N . ARG A 1 169 ? -14.153 -8.635 20.226 1.00 69.69 169 ARG A N 1
ATOM 1310 C CA . ARG A 1 169 ? -13.477 -8.585 21.541 1.00 69.69 169 ARG A CA 1
ATOM 1311 C C . ARG A 1 169 ? -12.685 -7.291 21.686 1.00 69.69 169 ARG A C 1
ATOM 1313 O O . ARG A 1 169 ? -11.977 -6.912 20.749 1.00 69.69 169 ARG A O 1
ATOM 1320 N N . LYS A 1 170 ? -12.783 -6.640 22.845 1.00 73.88 170 LYS A N 1
ATOM 1321 C CA . LYS A 1 170 ? -12.197 -5.313 23.085 1.00 73.88 170 LYS A CA 1
ATOM 1322 C C . LYS A 1 170 ? -11.383 -5.298 24.373 1.00 73.88 170 LYS A C 1
ATOM 1324 O O . LYS A 1 170 ? -11.886 -5.733 25.408 1.00 73.88 170 LYS A O 1
ATOM 1329 N N . HIS A 1 171 ? -10.165 -4.784 24.268 1.00 77.88 171 HIS A N 1
ATOM 1330 C CA . HIS A 1 171 ? -9.359 -4.312 25.381 1.00 77.88 171 HIS A CA 1
ATOM 1331 C C . HIS A 1 171 ? -9.065 -2.834 25.125 1.00 77.88 171 HIS A C 1
ATOM 1333 O O . HIS A 1 171 ? -8.396 -2.527 24.134 1.00 77.88 171 HIS A O 1
ATOM 1339 N N . CYS A 1 172 ? -9.662 -1.931 25.899 1.00 73.06 172 CYS A N 1
ATOM 1340 C CA . CYS A 1 172 ? -9.709 -0.529 25.503 1.00 73.06 172 CYS A CA 1
ATOM 1341 C C . CYS A 1 172 ? -9.583 0.478 26.656 1.00 73.06 172 CYS A C 1
ATOM 1343 O O . CYS A 1 172 ? -9.949 0.187 27.791 1.00 73.06 172 CYS A O 1
ATOM 1345 N N . SER A 1 173 ? -8.967 1.625 26.370 1.00 78.81 173 SER A N 1
ATOM 1346 C CA . SER A 1 173 ? -8.970 2.801 27.239 1.00 78.81 173 SER A CA 1
ATOM 1347 C C . SER A 1 173 ? -9.605 3.943 26.466 1.00 78.81 173 SER A C 1
ATOM 1349 O O . SER A 1 173 ? -9.074 4.347 25.425 1.00 78.81 173 SER A O 1
ATOM 1351 N N . GLU A 1 174 ? -10.746 4.438 26.945 1.00 77.56 174 GLU A N 1
ATOM 1352 C CA . GLU A 1 174 ? -11.467 5.495 26.253 1.00 77.56 174 GLU A CA 1
ATOM 1353 C C . GLU A 1 174 ? -12.235 6.452 27.153 1.00 77.56 174 GLU A C 1
ATOM 1355 O O . GLU A 1 174 ? -12.617 6.132 28.277 1.00 77.56 174 GLU A O 1
ATOM 1360 N N . ARG A 1 175 ? -12.500 7.643 26.597 1.00 79.00 175 ARG A N 1
ATOM 1361 C CA . ARG A 1 175 ? -13.437 8.611 27.186 1.00 79.00 175 ARG A CA 1
ATOM 1362 C C . ARG A 1 175 ? -14.889 8.300 26.838 1.00 79.00 175 ARG A C 1
ATOM 1364 O O . ARG A 1 175 ? -15.766 8.471 27.674 1.00 79.00 175 ARG A O 1
ATOM 1371 N N . HIS A 1 176 ? -15.157 7.862 25.607 1.00 77.56 176 HIS A N 1
ATOM 1372 C CA . HIS A 1 176 ? -16.517 7.570 25.154 1.00 77.56 176 HIS A CA 1
ATOM 1373 C C . HIS A 1 176 ? -16.581 6.267 24.358 1.00 77.56 176 HIS A C 1
ATOM 1375 O O . HIS A 1 176 ? -15.893 6.119 23.343 1.00 77.56 176 HIS A O 1
ATOM 1381 N N . LEU A 1 177 ? -17.481 5.369 24.769 1.00 79.44 177 LEU A N 1
ATOM 1382 C CA . LEU A 1 177 ? -17.698 4.065 24.150 1.00 79.44 177 LEU A CA 1
ATOM 1383 C C . LEU A 1 177 ? -19.154 3.880 23.709 1.00 79.44 177 LEU A C 1
ATOM 1385 O O . LEU A 1 177 ? -20.071 3.932 24.524 1.00 79.44 177 LEU A O 1
ATOM 1389 N N . GLN A 1 178 ? -19.358 3.525 22.439 1.00 81.38 178 GLN A N 1
ATOM 1390 C CA . GLN A 1 178 ? -20.622 2.992 21.931 1.00 81.38 178 GLN A CA 1
ATOM 1391 C C . GLN A 1 178 ? -20.406 1.589 21.354 1.00 81.38 178 GLN A C 1
ATOM 1393 O O . GLN A 1 178 ? -19.591 1.374 20.449 1.00 81.38 178 GLN A O 1
ATOM 1398 N N . ALA A 1 179 ? -21.135 0.601 21.878 1.00 78.50 179 ALA A N 1
ATOM 1399 C CA . ALA A 1 179 ? -20.892 -0.797 21.553 1.00 78.50 179 ALA A CA 1
ATOM 1400 C C . ALA A 1 179 ? -22.146 -1.674 21.573 1.00 78.50 179 ALA A C 1
ATOM 1402 O O . ALA A 1 179 ? -22.739 -1.832 22.635 1.00 78.50 179 ALA A O 1
ATOM 1403 N N . THR A 1 180 ? -22.452 -2.330 20.449 1.00 80.88 180 THR A N 1
ATOM 1404 C CA . THR A 1 180 ? -23.655 -3.170 20.300 1.00 80.88 180 THR A CA 1
ATOM 1405 C C . THR A 1 180 ? -23.470 -4.587 20.855 1.00 80.88 180 THR A C 1
ATOM 1407 O O . THR A 1 180 ? -24.254 -5.017 21.688 1.00 80.88 180 THR A O 1
ATOM 1410 N N . ALA A 1 181 ? -22.421 -5.310 20.446 1.00 69.69 181 ALA A N 1
ATOM 1411 C CA . ALA A 1 181 ? -22.207 -6.714 20.812 1.00 69.69 181 ALA A CA 1
ATOM 1412 C C . ALA A 1 181 ? -20.723 -7.064 21.053 1.00 69.69 181 ALA A C 1
ATOM 1414 O O . ALA A 1 181 ? -19.804 -6.427 20.522 1.00 69.69 181 ALA A O 1
ATOM 1415 N N . GLY A 1 182 ? -20.489 -8.120 21.842 1.00 71.75 182 GLY A N 1
ATOM 1416 C CA . GLY A 1 182 ? -19.171 -8.721 22.082 1.00 71.75 182 GLY A CA 1
ATOM 1417 C C . GLY A 1 182 ? -18.569 -8.476 23.474 1.00 71.75 182 GLY A C 1
ATOM 1418 O O . GLY A 1 182 ? -19.093 -7.703 24.272 1.00 71.75 182 GLY A O 1
ATOM 1419 N N . ARG A 1 183 ? -17.459 -9.169 23.773 1.00 67.38 183 ARG A N 1
ATOM 1420 C CA . ARG A 1 183 ? -16.794 -9.163 25.094 1.00 67.38 183 ARG A CA 1
ATOM 1421 C C . ARG A 1 183 ? -15.894 -7.932 25.272 1.00 67.38 183 ARG A C 1
ATOM 1423 O O . ARG A 1 183 ? -15.147 -7.591 24.350 1.00 67.38 183 ARG A O 1
ATOM 1430 N N . LYS A 1 184 ? -15.930 -7.305 26.454 1.00 70.44 184 LYS A N 1
ATOM 1431 C CA . LYS A 1 184 ? -15.268 -6.021 26.744 1.00 70.44 184 LYS A CA 1
ATOM 1432 C C . LYS A 1 184 ? -14.448 -6.100 28.037 1.00 70.44 184 LYS A C 1
ATOM 1434 O O . LYS A 1 184 ? -14.953 -6.595 29.035 1.00 70.44 184 LYS A O 1
ATOM 1439 N N . HIS A 1 185 ? -13.232 -5.568 28.002 1.00 72.81 185 HIS A N 1
ATOM 1440 C CA . HIS A 1 185 ? -12.435 -5.196 29.171 1.00 72.81 185 HIS A CA 1
ATOM 1441 C C . HIS A 1 185 ? -11.914 -3.786 28.918 1.00 72.81 185 HIS A C 1
ATOM 1443 O O . HIS A 1 185 ? -10.965 -3.634 28.152 1.00 72.81 185 HIS A O 1
ATOM 1449 N N . CYS A 1 186 ? -12.579 -2.762 29.458 1.00 67.00 186 CYS A N 1
ATOM 1450 C CA . CYS A 1 186 ? -12.186 -1.383 29.180 1.00 67.00 186 CYS A CA 1
ATOM 1451 C C . CYS A 1 186 ? -12.121 -0.540 30.450 1.00 67.00 186 CYS A C 1
ATOM 1453 O O . CYS A 1 186 ? -13.028 -0.583 31.284 1.00 67.00 186 CYS A O 1
ATOM 1455 N N . SER A 1 187 ? -11.025 0.200 30.591 1.00 68.00 187 SER A N 1
ATOM 1456 C CA . SER A 1 187 ? -10.824 1.187 31.646 1.00 68.00 187 SER A CA 1
ATOM 1457 C C . SER A 1 187 ? -11.412 2.511 31.173 1.00 68.00 187 SER A C 1
ATOM 1459 O O . SER A 1 187 ? -10.956 3.065 30.174 1.00 68.00 187 SER A O 1
ATOM 1461 N N . HIS A 1 188 ? -12.433 2.998 31.872 1.00 60.34 188 HIS A N 1
ATOM 1462 C CA . HIS A 1 188 ? -13.045 4.294 31.589 1.00 60.34 188 HIS A CA 1
ATOM 1463 C C . HIS A 1 188 ? -12.467 5.325 32.555 1.00 60.34 188 HIS A C 1
ATOM 1465 O O . HIS A 1 188 ? -12.560 5.140 33.769 1.00 60.34 188 HIS A O 1
ATOM 1471 N N . SER A 1 189 ? -11.913 6.421 32.041 1.00 53.56 189 SER A N 1
ATOM 1472 C CA . SER A 1 189 ? -11.646 7.599 32.870 1.00 53.56 189 SER A CA 1
ATOM 1473 C C . SER A 1 189 ? -12.990 8.283 33.134 1.00 53.56 189 SER A C 1
ATOM 1475 O O . SER A 1 189 ? -13.511 8.975 32.258 1.00 53.56 189 SER A O 1
ATOM 1477 N N . ARG A 1 190 ? -13.597 8.046 34.305 1.00 44.97 190 ARG A N 1
ATOM 1478 C CA . ARG A 1 190 ? -14.682 8.901 34.805 1.00 44.97 190 ARG A CA 1
ATOM 1479 C C . ARG A 1 190 ? -14.064 10.252 35.163 1.00 44.97 190 ARG A C 1
ATOM 1481 O O . ARG A 1 190 ? -13.433 10.364 36.204 1.00 44.97 190 ARG A O 1
ATOM 1488 N N . ASP A 1 191 ? -14.245 11.254 34.309 1.00 44.06 191 ASP A N 1
ATOM 1489 C CA . ASP A 1 191 ? -14.280 12.639 34.785 1.00 44.06 191 ASP A CA 1
ATOM 1490 C C . ASP A 1 191 ? -15.679 12.837 35.399 1.00 44.06 191 ASP A C 1
ATOM 1492 O O . ASP A 1 191 ? -16.612 13.264 34.721 1.00 44.06 191 ASP A O 1
ATOM 1496 N N . GLU A 1 192 ? -15.853 12.423 36.657 1.00 43.19 192 GLU A N 1
ATOM 1497 C CA . GLU A 1 192 ? -16.947 12.898 37.508 1.00 43.19 192 GLU A CA 1
ATOM 1498 C C . GLU A 1 192 ? -16.362 13.821 38.584 1.00 43.19 192 GLU A C 1
ATOM 1500 O O . GLU A 1 192 ? -15.467 13.407 39.319 1.00 43.19 192 GLU A O 1
ATOM 1505 N N . ALA A 1 193 ? -16.974 15.012 38.696 1.00 35.53 193 ALA A N 1
ATOM 1506 C CA . ALA A 1 193 ? -16.924 15.972 39.809 1.00 35.53 193 ALA A CA 1
ATOM 1507 C C . ALA A 1 193 ? -15.642 16.852 39.898 1.00 35.53 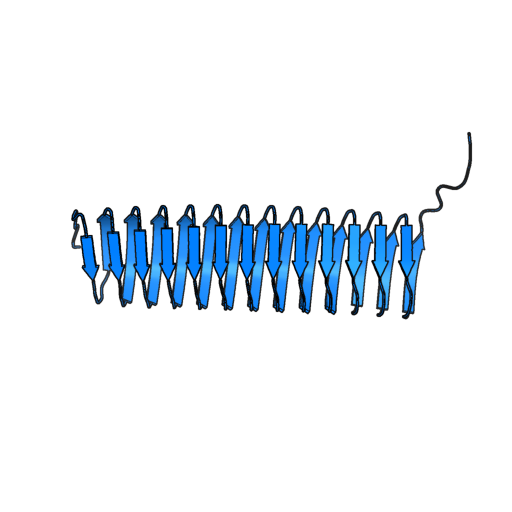193 ALA A C 1
ATOM 1509 O O . ALA A 1 193 ? -14.536 16.337 39.852 1.00 35.53 193 ALA A O 1
ATOM 1510 N N . LEU A 1 194 ? -15.664 18.188 40.028 1.00 34.31 194 LEU A N 1
ATOM 1511 C CA . LEU A 1 194 ? -16.645 19.177 40.509 1.00 34.31 194 LEU A CA 1
ATOM 1512 C C . LEU A 1 194 ? -16.280 20.580 39.960 1.00 34.31 194 LEU A C 1
ATOM 1514 O O . LEU A 1 194 ? -15.094 20.854 39.801 1.00 34.31 194 LEU A O 1
ATOM 1518 N N . GLN A 1 195 ? -17.300 21.446 39.834 1.00 36.03 195 GLN A N 1
ATOM 1519 C CA . GLN A 1 195 ? -17.263 22.917 39.651 1.00 36.03 195 GLN A CA 1
ATOM 1520 C C . GLN A 1 195 ? -16.844 23.468 38.280 1.00 36.03 195 GLN A C 1
ATOM 1522 O O . GLN A 1 195 ? -15.675 23.328 37.870 1.00 36.03 195 GLN A O 1
#

Foldseek 3Di:
DDEDEDQEDEEEEDEDEYEYAEYEYEEYEYEYEYAEYEYEEYEYEYEYAEYEYEEYEYDYEYAEYEYEEYEYDYEYAEYEYEEYEDEYEYAEYEYEEYEDDYEYAEYEYEEYEYDYEYAEYEYEEYEDDYEYAEYEYEEYEDDYEYAEYDYEEYEDDYEYAEYHYEEYEDDYEYQYDDYNYYHDDYDHPPPDDDD

InterPro domains:
  IPR033272 Hemogen [PTHR15993] (10-98)

Sequence (195 aa):
MKHCSERHLQATAGRKHCSERHLQATAGMKHCSERHLQATAGRKHCSERHLQATAGMKHCSERHLQATAGRKHCSERHLQATAGRKHCSERHLQATAGRKHCSERHLQATAGRKHCSERHLQATAGRKHCSERHLQATAGRKHCSERHLQATAGMKHCSERHLQATAGRKHCSERHLQATAGRKHCSHSRDEALQ

Organism: Knipowitschia caucasica (NCBI:txid637954)

Radius of gyration: 21.36 Å; chains: 1; bounding box: 51×32×67 Å